Protein AF-A0A852ZP81-F1 (afdb_monomer_lite)

Sequence (361 aa):
MTAAHADAPAAVPPVLRAMCDDAALFPPANTPMPEAVTAHRRYHAAWYRALIGSFVCPDTRLEELRAALDARPDGAAPPVEPLPVVLVVPGGSTHVAPAIRAALAEPRLSLRGVEVVADHDAPCAEGVRHAAEALSAHLPTARPTPAPTSSAPSAPTSSAPSAPSAAPPIGPEDQPEDQPEETEPVYGAVELPRACWAARPWNDEADLLSAVLDVLAAVGQRAKLRTGGLTPEAFPGTAELAAFLAGCVARALPFKLTAGLHRAARYLDLGTGAVHHGFLNVLVATERATRGGGPREIVEALREPSAPALAAAVRAFTPEQAAAARARFVSYGTRGITEPLTDLVTLGLLTPPAPAAGAPG

Secondary structure (DSSP, 8-state):
-------------GGGTT-EEE-TTSTTT---HHHHHHHHHHHHTSTTGGGEEEEEEEGGGHHHHHHHHH--GGGPPPPSSPEEEEEEETT-GGGHHHHHHHHHT-TTEEEEEEEEEPPSSS-HHHHHHHHHHHHHHHS-SSPPPPPP------PPP----------PPPPP------------PPEEEEEPPGGGT-S-TT-SSS-HHHHHHHHHHHHTPEEEEE---SSGGGS--HHHHHHHHHHHHHTT--EEEESS--SSS-EE-TTT--EEPPHHHHHHHHHHHHTT--HHHHHHHHH---HHHHHHHHHT--HHHHHHHHHHEEEEEES-SHHHHHHHHHTTSS-PPPPPTT---

Foldseek 3Di:
DDDPPDFDQFDQPPLQFQFEEAPQCDPPNVDQLLVSVVVLVVCCVASNNRNHHAHEEELVCLVSNVVSLVPDPPPDDRPPAAGEYEYEAAPALVCLQVSLVSQVVDLSHFQQEYEYEFDPVDQQLVSLLSRLVSCLVHWDPFGDDRDPPPPDPDDDDDDDDDDDDDDDDDDDDDDPPPPPPRRDTHAYEYEGDLVQQVPDQPDPPPRSLLSSLVSCLVSVHAYEYECDDPDQSSHDDLSSVLSNLLSCLVSLHAYEYEPQQLAQAWDQDPVRRHIGWHPLLLLLLNLCSNVVHDSVSSSVSRPDRDSLVSLVSVVPDDPVSSVSSCSHHVHYYDSDPVRHVVSCCVSVSIPHTDPDPDDDD

Radius of gyration: 23.51 Å; chains: 1; bounding box: 80×51×59 Å

Organism: NCBI:txid1892865

pLDDT: mean 84.39, std 21.18, range [26.41, 98.88]

Structure (mmCIF, N/CA/C/O backbone):
data_AF-A0A852ZP81-F1
#
_entry.id   AF-A0A852ZP81-F1
#
loop_
_atom_site.group_PDB
_atom_site.id
_atom_site.type_symbol
_atom_site.label_atom_id
_atom_site.label_alt_id
_atom_site.label_comp_id
_atom_site.label_asym_id
_atom_site.label_entity_id
_atom_site.label_seq_id
_atom_site.pdbx_PDB_ins_code
_atom_site.Cartn_x
_atom_site.Cartn_y
_atom_site.Cartn_z
_atom_site.occupancy
_atom_site.B_iso_or_equiv
_atom_site.auth_seq_id
_atom_site.auth_comp_id
_atom_site.auth_asym_id
_atom_site.auth_atom_id
_atom_site.pdbx_PDB_model_num
ATOM 1 N N . MET A 1 1 ? -39.477 12.581 -28.204 1.00 35.03 1 MET A N 1
ATOM 2 C CA . MET A 1 1 ? -38.437 11.641 -27.733 1.00 35.03 1 MET A CA 1
ATOM 3 C C . MET A 1 1 ? -37.499 12.389 -26.802 1.00 35.03 1 MET A C 1
ATOM 5 O O . MET A 1 1 ? -36.484 12.912 -27.233 1.00 35.03 1 MET A O 1
ATOM 9 N N . THR A 1 2 ? -37.899 12.524 -25.543 1.00 30.48 2 THR A N 1
ATOM 10 C CA . THR A 1 2 ? -37.089 13.109 -24.470 1.00 30.48 2 THR A CA 1
ATOM 11 C C . THR A 1 2 ? -36.296 11.981 -23.826 1.00 30.48 2 THR A C 1
ATOM 13 O O . THR A 1 2 ? -36.882 11.083 -23.224 1.00 30.48 2 THR A O 1
ATOM 16 N N . ALA A 1 3 ? -34.978 11.983 -24.022 1.00 33.03 3 ALA A N 1
ATOM 17 C CA . ALA A 1 3 ? -34.085 11.035 -23.376 1.00 33.03 3 ALA A CA 1
ATOM 18 C C . ALA A 1 3 ? -34.064 11.318 -21.869 1.00 33.03 3 ALA A C 1
ATOM 20 O O . ALA A 1 3 ? -33.680 12.406 -21.443 1.00 33.03 3 ALA A O 1
ATOM 21 N N . ALA A 1 4 ? -34.481 10.333 -21.080 1.00 35.03 4 ALA A N 1
ATOM 22 C CA . ALA A 1 4 ? -34.244 10.303 -19.650 1.00 35.03 4 ALA A CA 1
ATOM 23 C C . ALA A 1 4 ? -32.727 10.195 -19.412 1.00 35.03 4 ALA A C 1
ATOM 25 O O . ALA A 1 4 ? -32.151 9.118 -19.542 1.00 35.03 4 ALA A O 1
ATOM 26 N N . HIS A 1 5 ? -32.069 11.312 -19.098 1.00 37.19 5 HIS A N 1
ATOM 27 C CA . HIS A 1 5 ? -30.807 11.284 -18.359 1.00 37.19 5 HIS A CA 1
ATOM 28 C C . HIS A 1 5 ? -31.166 10.976 -16.904 1.00 37.19 5 HIS A C 1
ATOM 30 O O . HIS A 1 5 ? -31.421 11.880 -16.114 1.00 37.19 5 HIS A O 1
ATOM 36 N N . ALA A 1 6 ? -31.290 9.689 -16.586 1.00 38.53 6 ALA A N 1
ATOM 37 C CA . ALA A 1 6 ? -31.343 9.251 -15.203 1.00 38.53 6 ALA A CA 1
ATOM 38 C C . ALA A 1 6 ? -29.971 9.509 -14.559 1.00 38.53 6 ALA A C 1
ATOM 40 O O . ALA A 1 6 ? -28.947 9.162 -15.151 1.00 38.53 6 ALA A O 1
ATOM 41 N N . ASP A 1 7 ? -29.981 10.129 -13.376 1.00 38.78 7 ASP A N 1
ATOM 42 C CA . ASP A 1 7 ? -28.859 10.270 -12.443 1.00 38.78 7 ASP A CA 1
ATOM 43 C C . ASP A 1 7 ? -28.080 8.951 -12.329 1.00 38.78 7 ASP A C 1
ATOM 45 O O . ASP A 1 7 ? -28.465 8.042 -11.591 1.00 38.78 7 ASP A O 1
ATOM 49 N N . ALA A 1 8 ? -26.980 8.818 -13.069 1.00 43.22 8 ALA A N 1
ATOM 50 C CA . ALA A 1 8 ? -26.041 7.738 -12.825 1.00 43.22 8 ALA A CA 1
ATOM 51 C C . ALA A 1 8 ? -25.270 8.099 -11.545 1.00 43.22 8 ALA A C 1
ATOM 53 O O . ALA A 1 8 ? -24.617 9.148 -11.518 1.00 43.22 8 ALA A O 1
ATOM 54 N N . PRO A 1 9 ? -25.336 7.288 -10.472 1.00 49.53 9 PRO A N 1
ATOM 55 C CA . PRO A 1 9 ? -24.567 7.567 -9.272 1.00 49.53 9 PRO A CA 1
ATOM 56 C C . PRO A 1 9 ? -23.084 7.608 -9.632 1.00 49.53 9 PRO A C 1
ATOM 58 O O . PRO A 1 9 ? -22.610 6.831 -10.465 1.00 49.53 9 PRO A O 1
ATOM 61 N N . ALA A 1 10 ? -22.349 8.512 -8.988 1.00 61.19 10 ALA A N 1
ATOM 62 C CA . ALA A 1 10 ? -20.906 8.577 -9.123 1.00 61.19 10 ALA A CA 1
ATOM 63 C C . ALA A 1 10 ? -20.308 7.188 -8.847 1.00 61.19 10 ALA A C 1
ATOM 65 O O . ALA A 1 10 ? -20.433 6.649 -7.745 1.00 61.19 10 ALA A O 1
ATOM 66 N N . ALA A 1 11 ? -19.715 6.574 -9.868 1.00 82.38 11 ALA A N 1
ATOM 67 C CA . ALA A 1 11 ? -19.271 5.193 -9.798 1.00 82.38 11 ALA A CA 1
ATOM 68 C C . ALA A 1 11 ? -17.747 5.151 -9.700 1.00 82.38 11 ALA A C 1
ATOM 70 O O . ALA A 1 11 ? -17.041 5.542 -10.628 1.00 82.38 11 ALA A O 1
ATOM 71 N N . VAL A 1 12 ? -17.234 4.648 -8.576 1.00 90.25 12 VAL A N 1
ATOM 72 C CA . VAL A 1 12 ? -15.838 4.206 -8.483 1.00 90.25 12 VAL A CA 1
ATOM 73 C C . VAL A 1 12 ? -15.775 2.773 -9.031 1.00 90.25 12 VAL A C 1
ATOM 75 O O . VAL A 1 12 ? -16.403 1.880 -8.442 1.00 90.25 12 VAL A O 1
ATOM 78 N N . PRO A 1 13 ? -15.047 2.526 -10.139 1.00 92.50 13 PRO A N 1
ATOM 79 C CA . PRO A 1 13 ? -14.893 1.192 -10.710 1.00 92.50 13 PRO A CA 1
ATOM 80 C C . PRO A 1 13 ? -14.350 0.198 -9.673 1.00 92.50 13 PRO A C 1
ATOM 82 O O . PRO A 1 13 ? -13.469 0.577 -8.899 1.00 92.50 13 PRO A O 1
ATOM 85 N N . PRO A 1 14 ? -14.795 -1.075 -9.668 1.00 93.19 14 PRO A N 1
ATOM 86 C CA . PRO A 1 14 ? -14.320 -2.080 -8.713 1.00 93.19 14 PRO A CA 1
ATOM 87 C C . PRO A 1 14 ? -12.791 -2.177 -8.611 1.00 93.19 14 PRO A C 1
ATOM 89 O O . PRO A 1 14 ? -12.259 -2.281 -7.510 1.00 93.19 14 PRO A O 1
ATOM 92 N N . VAL A 1 15 ? -12.079 -2.046 -9.738 1.00 96.69 15 VAL A N 1
ATOM 93 C CA . VAL A 1 15 ? -10.607 -2.085 -9.783 1.00 96.69 15 VAL A CA 1
ATOM 94 C C . VAL A 1 15 ? -9.933 -0.962 -8.977 1.00 96.69 15 VAL A C 1
ATOM 96 O O . VAL A 1 15 ? -8.789 -1.112 -8.565 1.00 96.69 15 VAL A O 1
ATOM 99 N N . LEU A 1 16 ? -10.631 0.148 -8.719 1.00 97.12 16 LEU A N 1
ATOM 100 C CA . LEU A 1 16 ? -10.118 1.306 -7.978 1.00 97.12 16 LEU A CA 1
ATOM 101 C C . LEU A 1 16 ? -10.632 1.372 -6.534 1.00 97.12 16 LEU A C 1
ATOM 103 O O . LEU A 1 16 ? -10.282 2.300 -5.806 1.00 97.12 16 LEU A O 1
ATOM 107 N N . ARG A 1 17 ? -11.467 0.422 -6.097 1.00 95.75 17 ARG A N 1
ATOM 108 C CA . ARG A 1 17 ? -12.042 0.471 -4.750 1.00 95.75 17 ARG A CA 1
ATOM 109 C C . ARG A 1 17 ? -10.986 0.247 -3.669 1.00 95.75 17 ARG A C 1
ATOM 111 O O . ARG A 1 17 ? -10.095 -0.592 -3.834 1.00 95.75 17 ARG A O 1
ATOM 118 N N . ALA A 1 18 ? -11.104 1.017 -2.584 1.00 95.88 18 ALA A N 1
ATOM 119 C CA . ALA A 1 18 ? -10.205 1.036 -1.429 1.00 95.88 18 ALA A CA 1
ATOM 120 C C . ALA A 1 18 ? -8.710 1.106 -1.808 1.00 95.88 18 ALA A C 1
ATOM 122 O O . ALA A 1 18 ? -7.847 0.572 -1.114 1.00 95.88 18 ALA A O 1
ATOM 123 N N . MET A 1 19 ? -8.389 1.717 -2.954 1.00 96.25 19 MET A N 1
ATOM 124 C CA . MET A 1 19 ? -7.029 1.715 -3.486 1.00 96.25 19 MET A CA 1
ATOM 125 C C . MET A 1 19 ? -6.131 2.727 -2.766 1.00 96.25 19 MET A C 1
ATOM 127 O O . MET A 1 19 ? -4.930 2.483 -2.649 1.00 96.25 19 MET A O 1
ATOM 131 N N . CYS A 1 20 ? -6.707 3.825 -2.270 1.00 97.31 20 CYS A N 1
ATOM 132 C CA . CYS A 1 20 ? -5.983 4.923 -1.634 1.00 97.31 20 CYS A CA 1
ATOM 133 C C . CYS A 1 20 ? -6.119 4.865 -0.110 1.00 97.31 20 CYS A C 1
ATOM 135 O O . CYS A 1 20 ? -7.114 5.340 0.436 1.00 97.31 20 CYS A O 1
ATOM 137 N N . ASP A 1 21 ? -5.109 4.342 0.581 1.00 97.75 21 ASP A N 1
ATOM 138 C CA . ASP A 1 21 ? -5.021 4.468 2.035 1.00 97.75 21 ASP A CA 1
ATOM 139 C C . ASP A 1 21 ? -4.524 5.870 2.416 1.00 97.75 21 ASP A C 1
ATOM 141 O O . ASP A 1 21 ? -3.567 6.391 1.830 1.00 97.75 21 ASP A O 1
ATOM 145 N N . ASP A 1 22 ? -5.170 6.477 3.409 1.00 97.56 22 ASP A N 1
ATOM 146 C CA . ASP A 1 22 ? -4.893 7.839 3.856 1.00 97.56 22 ASP A CA 1
ATOM 147 C C . ASP A 1 22 ? -3.700 7.861 4.812 1.00 97.56 22 ASP A C 1
ATOM 149 O O . ASP A 1 22 ? -3.798 7.505 5.984 1.00 97.56 22 ASP A O 1
ATOM 153 N N . ALA A 1 23 ? -2.554 8.276 4.288 1.00 97.25 23 ALA A N 1
ATOM 154 C CA . ALA A 1 23 ? -1.286 8.378 4.989 1.00 97.25 23 ALA A CA 1
ATOM 155 C C . ALA A 1 23 ? -0.867 9.844 5.210 1.00 97.25 23 ALA A C 1
ATOM 157 O O . ALA A 1 23 ? 0.330 10.147 5.212 1.00 97.25 23 ALA A O 1
ATOM 158 N N . ALA A 1 24 ? -1.824 10.764 5.392 1.00 96.88 24 ALA A N 1
ATOM 159 C CA . ALA A 1 24 ? -1.564 12.195 5.603 1.00 96.88 24 ALA A CA 1
ATOM 160 C C . ALA A 1 24 ? -0.633 12.499 6.798 1.00 96.88 24 ALA A C 1
ATOM 162 O O . ALA A 1 24 ? 0.102 13.487 6.788 1.00 96.88 24 ALA A O 1
ATOM 163 N N . LEU A 1 25 ? -0.592 11.618 7.805 1.00 97.62 25 LEU A N 1
ATOM 164 C CA . LEU A 1 25 ? 0.286 11.755 8.975 1.00 97.62 25 LEU A CA 1
ATOM 165 C C . LEU A 1 25 ? 1.785 11.610 8.660 1.00 97.62 25 LEU A C 1
ATOM 167 O O . LEU A 1 25 ? 2.609 11.927 9.517 1.00 97.62 25 LEU A O 1
ATOM 171 N N . PHE A 1 26 ? 2.152 11.106 7.477 1.00 94.88 26 PHE A N 1
ATOM 172 C CA . PHE A 1 26 ? 3.534 10.779 7.128 1.00 94.88 26 PHE A CA 1
ATOM 173 C C . PHE A 1 26 ? 4.200 11.872 6.264 1.00 94.88 26 PHE A C 1
ATOM 175 O O . PHE A 1 26 ? 3.523 12.569 5.497 1.00 94.88 26 PHE A O 1
ATOM 182 N N . PRO A 1 27 ? 5.541 12.017 6.322 1.00 89.56 27 PRO A N 1
ATOM 183 C CA . PRO A 1 27 ? 6.260 13.050 5.579 1.00 89.56 27 PRO A CA 1
ATOM 184 C C . PRO A 1 27 ? 6.055 12.998 4.060 1.00 89.56 27 PRO A C 1
ATOM 186 O O . PRO A 1 27 ? 6.002 11.894 3.511 1.00 89.56 27 PRO A O 1
ATOM 189 N N . PRO A 1 28 ? 6.034 14.161 3.367 1.00 85.88 28 PRO A N 1
ATOM 190 C CA . PRO A 1 28 ? 6.238 15.498 3.907 1.00 85.88 28 PRO A CA 1
ATOM 191 C C . PRO A 1 28 ? 4.941 16.176 4.363 1.00 85.88 28 PRO A C 1
ATOM 193 O O . PRO A 1 28 ? 5.039 17.276 4.889 1.00 85.88 28 PRO A O 1
ATOM 196 N N . ALA A 1 29 ? 3.760 15.566 4.172 1.00 88.44 29 ALA A N 1
ATOM 197 C CA . ALA A 1 29 ? 2.497 16.193 4.566 1.00 88.44 29 ALA A CA 1
ATOM 198 C C . ALA A 1 29 ? 2.466 16.454 6.076 1.00 88.44 29 ALA A C 1
ATOM 200 O O . ALA A 1 29 ? 2.184 17.577 6.482 1.00 88.44 29 ALA A O 1
ATOM 201 N N . ASN A 1 30 ? 2.825 15.442 6.883 1.00 94.00 30 ASN A N 1
ATOM 202 C CA . ASN A 1 30 ? 2.891 15.532 8.348 1.00 94.00 30 ASN A CA 1
ATOM 203 C C . ASN A 1 30 ? 1.653 16.215 8.953 1.00 94.00 30 ASN A C 1
ATOM 205 O O . ASN A 1 30 ? 1.770 17.011 9.885 1.00 94.00 30 ASN A O 1
ATOM 209 N N . THR A 1 31 ? 0.471 15.939 8.394 1.00 97.31 31 THR A N 1
ATOM 210 C CA . THR A 1 31 ? -0.763 16.613 8.788 1.00 97.31 31 THR A CA 1
ATOM 211 C C . THR A 1 31 ? -1.009 16.395 10.287 1.00 97.31 31 THR A C 1
ATOM 213 O O . THR A 1 31 ? -0.858 15.264 10.770 1.00 97.31 31 THR A O 1
ATOM 216 N N . PRO A 1 32 ? -1.368 17.442 11.052 1.00 97.44 32 PRO A N 1
ATOM 217 C CA . PRO A 1 32 ? -1.751 17.292 12.453 1.00 97.44 32 PRO A CA 1
ATOM 218 C C . PRO A 1 32 ? -2.883 16.269 12.615 1.00 97.44 32 PRO A C 1
ATOM 220 O O . PRO A 1 32 ? -3.805 16.230 11.800 1.00 97.44 32 PRO A O 1
ATOM 223 N N . MET A 1 33 ? -2.845 15.443 13.667 1.00 97.38 33 MET A N 1
ATOM 224 C CA . MET A 1 33 ? -3.808 14.344 13.835 1.00 97.38 33 MET A CA 1
ATOM 225 C C . MET A 1 33 ? -5.281 14.791 13.783 1.00 97.38 33 MET A C 1
ATOM 227 O O . MET A 1 33 ? -6.049 14.149 13.062 1.00 97.38 33 MET A O 1
ATOM 231 N N . PRO A 1 34 ? -5.710 15.885 14.454 1.00 94.81 34 PRO A N 1
ATOM 232 C CA . PRO A 1 34 ? -7.111 16.311 14.401 1.00 94.81 34 PRO A CA 1
ATOM 233 C C . PRO A 1 34 ? -7.572 16.678 12.985 1.00 94.81 34 PRO A C 1
ATOM 235 O O . PRO A 1 34 ? -8.684 16.336 12.572 1.00 94.81 34 PRO A O 1
ATOM 238 N N . GLU A 1 35 ? -6.702 17.335 12.217 1.00 95.44 35 GLU A N 1
ATOM 239 C CA . GLU A 1 35 ? -6.966 17.704 10.826 1.00 95.44 35 GLU A CA 1
ATOM 240 C C . GLU A 1 35 ? -7.031 16.466 9.930 1.00 95.44 35 GLU A C 1
ATOM 242 O O . GLU A 1 35 ? -7.960 16.343 9.132 1.00 95.44 35 GLU A O 1
ATOM 247 N N . ALA A 1 36 ? -6.106 15.518 10.108 1.00 96.62 36 ALA A N 1
ATOM 248 C CA . ALA A 1 36 ? -6.060 14.275 9.345 1.00 96.62 36 ALA A CA 1
ATOM 249 C C . ALA A 1 36 ? -7.312 13.411 9.584 1.00 96.62 36 ALA A C 1
ATOM 251 O O . ALA A 1 36 ? -7.948 12.973 8.628 1.00 96.62 36 ALA A O 1
ATOM 252 N N . VAL A 1 37 ? -7.734 13.233 10.842 1.00 95.19 37 VAL A N 1
ATOM 253 C CA . VAL A 1 37 ? -8.967 12.498 11.188 1.00 95.19 37 VAL A CA 1
ATOM 254 C C . VAL A 1 37 ? -10.202 13.188 10.604 1.00 95.19 37 VAL A C 1
ATOM 256 O O . VAL A 1 37 ? -11.091 12.531 10.056 1.00 95.19 37 VAL A O 1
ATOM 259 N N . THR A 1 38 ? -10.260 14.520 10.687 1.00 93.19 38 THR A N 1
ATOM 260 C CA . THR A 1 38 ? -11.364 15.308 10.120 1.00 93.19 38 THR A CA 1
ATOM 261 C C . THR A 1 38 ? -11.426 15.164 8.600 1.00 93.19 38 THR A C 1
ATOM 263 O O . THR A 1 38 ? -12.503 14.937 8.046 1.00 93.19 38 THR A O 1
ATOM 266 N N . ALA A 1 39 ? -10.284 15.261 7.916 1.00 94.81 39 ALA A N 1
ATOM 267 C CA . ALA A 1 39 ? -10.189 15.079 6.474 1.00 94.81 39 ALA A CA 1
ATOM 268 C C . ALA A 1 39 ? -10.595 13.658 6.058 1.00 94.81 39 ALA A C 1
ATOM 270 O O . ALA A 1 39 ? -11.431 13.506 5.168 1.00 94.81 39 ALA A O 1
ATOM 271 N N . HIS A 1 40 ? -10.107 12.633 6.761 1.00 95.62 40 HIS A N 1
ATOM 272 C CA . HIS A 1 40 ? -10.442 11.239 6.481 1.00 95.62 40 HIS A CA 1
ATOM 273 C C . HIS A 1 40 ? -11.950 10.978 6.534 1.00 95.62 40 HIS A C 1
ATOM 275 O O . HIS A 1 40 ? -12.529 10.386 5.622 1.00 95.62 40 HIS A O 1
ATOM 281 N N . ARG A 1 41 ? -12.623 11.489 7.573 1.00 92.88 41 ARG A N 1
ATOM 282 C CA . ARG A 1 41 ? -14.085 11.392 7.698 1.00 92.88 41 ARG A CA 1
ATOM 283 C C . ARG A 1 41 ? -14.812 12.100 6.557 1.00 92.88 41 ARG A C 1
ATOM 285 O O . ARG A 1 41 ? -15.794 11.572 6.045 1.00 92.88 41 ARG A O 1
ATOM 292 N N . ARG A 1 42 ? -14.321 13.266 6.121 1.00 92.94 42 ARG A N 1
ATOM 293 C CA . ARG A 1 42 ? -14.876 13.969 4.951 1.00 92.94 42 ARG A CA 1
ATOM 294 C C . ARG A 1 42 ? -14.737 13.136 3.677 1.00 92.94 42 ARG A C 1
ATOM 296 O O . ARG A 1 42 ? -15.668 13.120 2.881 1.00 92.94 42 ARG A O 1
ATOM 303 N N . TYR A 1 43 ? -13.628 12.416 3.494 1.00 94.50 43 TYR A N 1
ATOM 304 C CA . TYR A 1 43 ? -13.439 11.540 2.334 1.00 94.50 43 TYR A CA 1
ATOM 305 C C . TYR A 1 43 ? -14.434 10.371 2.311 1.00 94.50 43 TYR A C 1
ATOM 307 O O . TYR A 1 43 ? -14.968 10.054 1.251 1.00 94.50 43 TYR A O 1
ATOM 315 N N . HIS A 1 44 ? -14.748 9.783 3.469 1.00 91.31 44 HIS A N 1
ATOM 316 C CA . HIS A 1 44 ? -15.760 8.719 3.585 1.00 91.31 44 HIS A CA 1
ATOM 317 C C . HIS A 1 44 ? -17.205 9.216 3.432 1.00 91.31 44 HIS A C 1
ATOM 31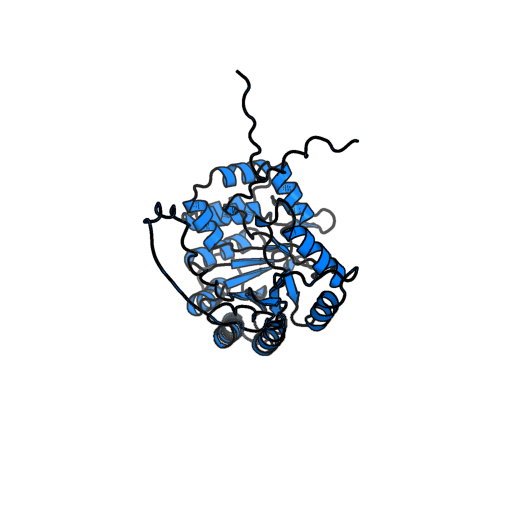9 O O . HIS A 1 44 ? -18.080 8.450 3.035 1.00 91.31 44 HIS A O 1
ATOM 325 N N . ALA A 1 45 ? -17.450 10.507 3.661 1.00 90.62 45 ALA A N 1
ATOM 326 C CA . ALA A 1 45 ? -18.729 11.155 3.365 1.00 90.62 45 ALA A CA 1
ATOM 327 C C . ALA A 1 45 ? -18.851 11.644 1.904 1.00 90.62 45 ALA A C 1
ATOM 329 O O . ALA A 1 45 ? -19.927 12.072 1.486 1.00 90.62 45 ALA A O 1
ATOM 330 N N . ALA A 1 46 ? -17.768 11.610 1.120 1.00 92.81 46 ALA A N 1
ATOM 331 C CA . ALA A 1 46 ? -17.745 12.135 -0.241 1.00 92.81 46 ALA A CA 1
ATOM 332 C C . ALA A 1 46 ? -18.282 11.134 -1.281 1.00 92.81 46 ALA A C 1
ATOM 334 O O . ALA A 1 46 ? -18.342 9.923 -1.063 1.00 92.81 46 ALA A O 1
ATOM 335 N N . TRP A 1 47 ? -18.613 11.631 -2.478 1.00 94.50 47 TRP A N 1
ATOM 336 C CA . TRP A 1 47 ? -19.100 10.803 -3.593 1.00 94.50 47 TRP A CA 1
ATOM 337 C C . TRP A 1 47 ? -18.087 9.739 -4.048 1.00 94.50 47 TRP A C 1
ATOM 339 O O . TRP A 1 47 ? -18.467 8.696 -4.570 1.00 94.50 47 TRP A O 1
ATOM 349 N N . TYR A 1 48 ? -16.796 9.986 -3.822 1.00 94.81 48 TYR A N 1
ATOM 350 C CA . TYR A 1 48 ? -15.702 9.078 -4.158 1.00 94.81 48 TYR A CA 1
ATOM 351 C C . TYR A 1 48 ? -15.310 8.152 -2.997 1.00 94.81 48 TYR A C 1
ATOM 353 O O . TYR A 1 48 ? -14.264 7.514 -3.084 1.00 94.81 48 TYR A O 1
ATOM 361 N N . ARG A 1 49 ? -16.114 8.038 -1.924 1.00 94.81 49 ARG A N 1
ATOM 362 C CA . ARG A 1 49 ? -15.780 7.245 -0.720 1.00 94.81 49 ARG A CA 1
ATOM 363 C C . ARG A 1 49 ? -15.273 5.833 -1.016 1.00 94.81 49 ARG A C 1
ATOM 365 O O . ARG A 1 49 ? -14.376 5.348 -0.345 1.00 94.81 49 ARG A O 1
ATOM 372 N N . ALA A 1 50 ? -15.785 5.197 -2.070 1.00 95.25 50 ALA A N 1
ATOM 373 C CA . ALA A 1 50 ? -15.387 3.849 -2.456 1.00 95.25 50 ALA A CA 1
ATOM 374 C C . ALA A 1 50 ? -13.922 3.743 -2.929 1.00 95.25 50 ALA A C 1
ATOM 376 O O . ALA A 1 50 ? -13.387 2.642 -2.929 1.00 95.25 50 ALA A O 1
ATOM 377 N N . LEU A 1 51 ? -13.260 4.844 -3.310 1.00 96.62 51 LEU A N 1
ATOM 378 C CA . LEU A 1 51 ? -11.818 4.900 -3.611 1.00 96.62 51 LEU A CA 1
ATOM 379 C C . LEU A 1 51 ? -10.958 4.814 -2.337 1.00 96.62 51 LEU A C 1
ATOM 381 O O . LEU A 1 51 ? -9.798 4.402 -2.395 1.00 96.62 51 LEU A O 1
ATOM 385 N N . ILE A 1 52 ? -11.518 5.240 -1.205 1.00 96.81 52 ILE A N 1
ATOM 386 C CA . ILE A 1 52 ? -10.794 5.506 0.034 1.00 96.81 52 ILE A CA 1
ATOM 387 C C . ILE A 1 52 ? -10.645 4.215 0.827 1.00 96.81 52 ILE A C 1
ATOM 389 O O . ILE A 1 52 ? -11.614 3.507 1.090 1.00 96.81 52 ILE A O 1
ATOM 393 N N . GLY A 1 53 ? -9.401 3.906 1.173 1.00 95.69 53 GLY A N 1
ATOM 394 C CA . GLY A 1 53 ? -9.036 2.816 2.058 1.00 95.69 53 GLY A CA 1
ATOM 395 C C . GLY A 1 53 ? -9.036 3.247 3.525 1.00 95.69 53 GLY A C 1
ATOM 396 O O . GLY A 1 53 ? -9.873 4.029 3.980 1.00 95.69 53 GLY A O 1
ATOM 397 N N . SER A 1 54 ? -8.083 2.714 4.282 1.00 97.00 54 SER A N 1
ATOM 398 C CA . SER A 1 54 ? -7.972 2.918 5.729 1.00 97.00 54 SER A CA 1
ATOM 399 C C . SER A 1 54 ? -7.200 4.187 6.085 1.00 97.00 54 SER A C 1
ATOM 401 O O . SER A 1 54 ? -6.363 4.662 5.315 1.00 97.00 54 SER A O 1
ATOM 403 N N . PHE A 1 55 ? -7.434 4.702 7.292 1.00 98.06 55 PHE A N 1
ATOM 404 C CA . PHE A 1 55 ? -6.585 5.713 7.914 1.00 98.06 55 PHE A CA 1
ATOM 405 C C . PHE A 1 55 ? -5.287 5.063 8.405 1.00 98.06 55 PHE A C 1
ATOM 407 O O . PHE A 1 55 ? -5.317 4.130 9.207 1.00 98.06 55 PHE A O 1
ATOM 414 N N . VAL A 1 56 ? -4.136 5.518 7.921 1.00 98.38 56 VAL A N 1
ATOM 415 C CA . VAL A 1 56 ? -2.830 4.950 8.273 1.00 98.38 56 VAL A CA 1
ATOM 416 C C . VAL A 1 56 ? -2.241 5.739 9.437 1.00 98.38 56 VAL A C 1
ATOM 418 O O . VAL A 1 56 ? -1.946 6.926 9.305 1.00 98.38 56 VAL A O 1
ATOM 421 N N . CYS A 1 57 ? -2.033 5.075 10.573 1.00 98.44 57 CYS A N 1
ATOM 422 C CA . CYS A 1 57 ? -1.538 5.695 11.801 1.00 98.44 57 CYS A CA 1
ATOM 423 C C . CYS A 1 57 ? -0.260 5.002 12.289 1.00 98.44 57 CYS A C 1
ATOM 425 O O . CYS A 1 57 ? -0.251 3.778 12.395 1.00 98.44 57 CYS A O 1
ATOM 427 N N . PRO A 1 58 ? 0.820 5.728 12.626 1.00 98.19 58 PRO A N 1
ATOM 428 C CA . PRO A 1 58 ? 1.935 5.115 13.338 1.00 98.19 58 PRO A CA 1
ATOM 429 C C . PRO A 1 58 ? 1.485 4.684 14.742 1.00 98.19 58 PRO A C 1
ATOM 431 O O . PRO A 1 58 ? 0.733 5.403 15.406 1.00 98.19 58 PRO A O 1
ATOM 434 N N . ASP A 1 59 ? 1.952 3.525 15.197 1.00 98.00 59 ASP A N 1
ATOM 435 C CA . ASP A 1 59 ? 1.636 2.964 16.518 1.00 98.00 59 ASP A CA 1
ATOM 436 C C . ASP A 1 59 ? 1.996 3.923 17.665 1.00 98.00 59 ASP A C 1
ATOM 438 O O . ASP A 1 59 ? 1.260 4.054 18.643 1.00 98.00 59 ASP A O 1
ATOM 442 N N . THR A 1 60 ? 3.079 4.679 17.497 1.00 97.44 60 THR A N 1
ATOM 443 C CA . THR A 1 60 ? 3.570 5.663 18.470 1.00 97.44 60 THR A CA 1
ATOM 444 C C . THR A 1 60 ? 2.670 6.887 18.658 1.00 97.44 60 THR A C 1
ATOM 446 O O . THR A 1 60 ? 2.859 7.625 19.623 1.00 97.44 60 THR A O 1
ATOM 449 N N . ARG A 1 61 ? 1.684 7.126 17.778 1.00 97.81 61 ARG A N 1
ATOM 450 C CA . ARG A 1 61 ? 0.759 8.277 17.866 1.00 97.81 61 ARG A CA 1
ATOM 451 C C . ARG A 1 61 ? -0.669 7.885 18.250 1.00 97.81 61 ARG A C 1
ATOM 453 O O . ARG A 1 61 ? -1.584 8.691 18.096 1.00 97.81 61 ARG A O 1
ATOM 460 N N . LEU A 1 62 ? -0.880 6.676 18.776 1.00 97.00 62 LEU A N 1
ATOM 461 C CA . LEU A 1 62 ? -2.213 6.221 19.184 1.00 97.00 62 LEU A CA 1
ATOM 462 C C . LEU A 1 62 ? -2.856 7.105 20.265 1.00 97.00 62 LEU A C 1
ATOM 464 O O . LEU A 1 62 ? -4.057 7.343 20.195 1.00 97.00 62 LEU A O 1
ATOM 468 N N . GLU A 1 63 ? -2.089 7.648 21.215 1.00 96.31 63 GLU A N 1
ATOM 469 C CA . GLU A 1 63 ? -2.653 8.563 22.225 1.00 96.31 63 GLU A CA 1
ATOM 470 C C . GLU A 1 63 ? -3.117 9.894 21.621 1.00 96.31 63 GLU A C 1
ATOM 472 O O . GLU A 1 63 ? -4.169 10.416 21.983 1.00 96.31 63 GLU A O 1
ATOM 477 N N . GLU A 1 64 ? -2.382 10.421 20.640 1.00 97.31 64 GLU A N 1
ATOM 478 C CA . GLU A 1 64 ? -2.802 11.617 19.905 1.00 97.31 64 GLU A CA 1
ATOM 479 C C . GLU A 1 64 ? -4.070 11.343 19.083 1.00 97.31 64 GLU A C 1
ATOM 481 O O . GLU A 1 64 ? -4.966 12.186 19.023 1.00 97.31 64 GLU A O 1
ATOM 486 N N . LEU A 1 65 ? -4.183 10.147 18.489 1.00 96.81 65 LEU A N 1
ATOM 487 C CA . LEU A 1 65 ? -5.391 9.710 17.789 1.00 96.81 65 LEU A CA 1
ATOM 488 C C . LEU A 1 65 ? -6.590 9.635 18.742 1.00 96.81 65 LEU A C 1
ATOM 490 O O . LEU A 1 65 ? -7.653 10.151 18.409 1.00 96.81 65 LEU A O 1
ATOM 494 N N . ARG A 1 66 ? -6.428 9.062 19.942 1.00 94.81 66 ARG A N 1
ATOM 495 C CA . ARG A 1 66 ? -7.492 9.021 20.962 1.00 94.81 66 ARG A CA 1
ATOM 496 C C . ARG A 1 66 ? -7.949 10.422 21.357 1.00 94.81 66 ARG A C 1
ATOM 498 O O . ARG A 1 66 ? -9.146 10.697 21.307 1.00 94.81 66 ARG A O 1
ATOM 505 N N . ALA A 1 67 ? -7.005 11.325 21.622 1.00 93.81 67 ALA A N 1
ATOM 506 C CA . ALA A 1 67 ? -7.314 12.719 21.924 1.00 93.81 67 ALA A CA 1
ATOM 507 C C . ALA A 1 67 ? -8.069 13.408 20.771 1.00 93.81 67 ALA A C 1
ATOM 509 O O . ALA A 1 67 ? -9.040 14.120 21.009 1.00 93.81 67 ALA A O 1
ATOM 510 N N . ALA A 1 68 ? -7.692 13.160 19.512 1.00 93.12 68 ALA A N 1
ATOM 511 C CA . ALA A 1 68 ? -8.407 13.688 18.346 1.00 93.12 68 ALA A CA 1
ATOM 512 C C . ALA A 1 68 ? -9.826 13.102 18.185 1.00 93.12 68 ALA A C 1
ATOM 514 O O . ALA A 1 68 ? -10.718 13.770 17.664 1.00 93.12 68 ALA A O 1
ATOM 515 N N . LEU A 1 69 ? -10.060 11.865 18.630 1.00 90.31 69 LEU A N 1
ATOM 516 C CA . LEU A 1 69 ? -11.392 11.253 18.653 1.00 90.31 69 LEU A CA 1
ATOM 517 C C . LEU A 1 69 ? -12.276 11.808 19.785 1.00 90.31 69 LEU A C 1
ATOM 519 O O . LEU A 1 69 ? -13.507 11.785 19.644 1.00 90.31 69 LEU A O 1
ATOM 523 N N . ASP A 1 70 ? -11.665 12.296 20.872 1.00 86.31 70 ASP A N 1
ATOM 524 C CA . ASP A 1 70 ? -12.324 12.998 21.984 1.00 86.31 70 ASP A CA 1
ATOM 525 C C . ASP A 1 70 ? -12.666 14.449 21.625 1.00 86.31 70 ASP A C 1
ATOM 527 O O . ASP A 1 70 ? -13.770 14.914 21.917 1.00 86.31 70 ASP A O 1
ATOM 531 N N . ALA A 1 71 ? -11.734 15.155 20.972 1.00 75.25 71 ALA A N 1
ATOM 532 C CA . ALA A 1 71 ? -11.874 16.549 20.562 1.00 75.25 71 ALA A CA 1
ATOM 533 C C . ALA A 1 71 ? -12.871 16.660 19.399 1.00 75.25 71 ALA A C 1
ATOM 535 O O . ALA A 1 71 ? -12.521 16.739 18.222 1.00 75.25 71 ALA A O 1
ATOM 536 N N . ARG A 1 72 ? -14.161 16.617 19.727 1.00 65.94 72 ARG A N 1
ATOM 537 C CA . ARG A 1 72 ? -15.222 16.839 18.752 1.00 65.94 72 ARG A CA 1
ATOM 538 C C . ARG A 1 72 ? -15.444 18.330 18.556 1.00 65.94 72 ARG A C 1
ATOM 540 O O . ARG A 1 72 ? -15.722 19.017 19.539 1.00 65.94 72 ARG A O 1
ATOM 547 N N . PRO A 1 73 ? -15.410 18.824 17.311 1.00 57.59 73 PRO A N 1
ATOM 548 C CA . PRO A 1 73 ? -16.018 20.106 17.021 1.00 57.59 73 PRO A CA 1
ATOM 549 C C . PRO A 1 73 ? -17.521 19.998 17.342 1.00 57.59 73 PRO A C 1
ATOM 551 O O . PRO A 1 73 ? -18.207 19.098 16.856 1.00 57.59 73 PRO A O 1
ATOM 554 N N . ASP A 1 74 ? -18.009 20.891 18.200 1.00 57.84 74 ASP A N 1
ATOM 555 C CA . ASP A 1 74 ? -19.419 21.296 18.297 1.00 57.84 74 ASP A CA 1
ATOM 556 C C . ASP A 1 74 ? -20.437 20.340 18.950 1.00 57.84 74 ASP A C 1
ATOM 558 O O . ASP A 1 74 ? -21.629 20.407 18.656 1.00 57.84 74 ASP A O 1
ATOM 562 N N . GLY A 1 75 ? -20.027 19.473 19.884 1.00 56.34 75 GLY A N 1
ATOM 563 C CA . GLY A 1 75 ? -20.987 18.693 20.692 1.00 56.34 75 GLY A CA 1
ATOM 564 C C . GLY A 1 75 ? -21.831 17.687 19.891 1.00 56.34 75 GLY A C 1
ATOM 565 O O . GLY A 1 75 ? -22.823 17.164 20.399 1.00 56.34 75 GLY A O 1
ATOM 566 N N . ALA A 1 76 ? -21.433 17.403 18.648 1.00 61.88 76 ALA A N 1
ATOM 567 C CA . ALA A 1 76 ? -22.084 16.426 17.792 1.00 61.88 76 ALA A CA 1
ATOM 568 C C . ALA A 1 76 ? -22.051 15.019 18.417 1.00 61.88 76 ALA A C 1
ATOM 570 O O . ALA A 1 76 ? -21.064 14.599 19.045 1.00 61.88 76 ALA A O 1
ATOM 571 N N . ALA A 1 77 ? -23.145 14.278 18.214 1.00 59.41 77 ALA A N 1
ATOM 572 C CA . ALA A 1 77 ? -23.263 12.882 18.616 1.00 59.41 77 ALA A CA 1
ATOM 573 C C . ALA A 1 77 ? -22.077 12.049 18.087 1.00 59.41 77 ALA A C 1
ATOM 575 O O . ALA A 1 77 ? -21.487 12.398 17.058 1.00 59.41 77 ALA A O 1
ATOM 576 N N . PRO A 1 78 ? -21.690 10.962 18.782 1.00 58.56 78 PRO A N 1
ATOM 577 C CA . PRO A 1 78 ? -20.642 10.081 18.293 1.00 58.56 78 PRO A CA 1
ATOM 578 C C . PRO A 1 78 ? -20.879 9.661 16.851 1.00 58.56 78 PRO A C 1
ATOM 580 O O . PRO A 1 78 ? -21.995 9.245 16.542 1.00 58.56 78 PRO A O 1
ATOM 583 N N . PRO A 1 79 ? -19.856 9.753 15.971 1.00 61.81 79 PRO A N 1
ATOM 584 C CA . PRO A 1 79 ? -19.935 9.044 14.710 1.00 61.81 79 PRO A CA 1
ATOM 585 C C . PRO A 1 79 ? -20.210 7.582 15.043 1.00 61.81 79 PRO A C 1
ATOM 587 O O . PRO A 1 79 ? -19.565 7.006 15.921 1.00 61.81 79 PRO A O 1
ATOM 590 N N . VAL A 1 80 ? -21.236 7.044 14.391 1.00 63.19 80 VAL A N 1
ATOM 591 C CA . VAL A 1 80 ? -21.789 5.722 14.699 1.00 63.19 80 VAL A CA 1
ATOM 592 C C . VAL A 1 80 ? -20.796 4.621 14.317 1.00 63.19 80 VAL A C 1
ATOM 594 O O . VAL A 1 80 ? -20.780 3.562 14.937 1.00 63.19 80 VAL A O 1
ATOM 597 N N . GLU A 1 81 ? -19.915 4.895 13.350 1.00 81.81 81 GLU A N 1
ATOM 598 C CA . GLU A 1 81 ? -18.972 3.921 12.808 1.00 81.81 81 GLU A CA 1
ATOM 599 C C . GLU A 1 81 ? -17.543 4.128 13.342 1.00 81.81 81 GLU A C 1
ATOM 601 O O . GLU A 1 81 ? -17.015 5.249 13.297 1.00 81.81 81 GLU A O 1
ATOM 606 N N . PRO A 1 82 ? -16.882 3.058 13.827 1.00 90.06 82 PRO A N 1
ATOM 607 C CA . PRO A 1 82 ? -15.475 3.113 14.200 1.00 90.06 82 PRO A CA 1
ATOM 608 C C . PRO A 1 82 ? -14.573 3.462 13.009 1.00 90.06 82 PRO A C 1
ATOM 610 O O . PRO A 1 82 ? -14.791 3.013 11.884 1.00 90.06 82 PRO A O 1
ATOM 613 N N . LEU A 1 83 ? -13.505 4.216 13.268 1.00 93.19 83 LEU A N 1
ATOM 614 C CA . LEU A 1 83 ? -12.540 4.635 12.251 1.00 93.19 83 LEU A CA 1
ATOM 615 C C . LEU A 1 83 ? -11.728 3.422 11.747 1.00 93.19 83 LEU A C 1
ATOM 617 O O . LEU A 1 83 ? -11.007 2.824 12.554 1.00 93.19 83 LEU A O 1
ATOM 621 N N . PRO A 1 84 ? -11.782 3.054 10.449 1.00 95.00 84 PRO A N 1
ATOM 622 C CA . PRO A 1 84 ? -10.943 1.991 9.904 1.00 95.00 84 PRO A CA 1
ATOM 623 C C . PRO A 1 84 ? -9.474 2.417 9.924 1.00 95.00 84 PRO A C 1
ATOM 625 O O . PRO A 1 84 ? -9.093 3.377 9.253 1.00 95.00 84 PRO A O 1
ATOM 628 N N . VAL A 1 85 ? -8.644 1.701 10.682 1.00 97.31 85 VAL A N 1
ATOM 629 C CA . VAL A 1 85 ? -7.238 2.056 10.903 1.00 97.31 85 VAL A CA 1
ATOM 630 C C . VAL A 1 85 ? -6.293 0.941 10.471 1.00 97.31 85 VAL A C 1
ATOM 632 O O . VAL A 1 85 ? -6.519 -0.236 10.750 1.00 97.31 85 VAL A O 1
ATOM 635 N N . VAL A 1 86 ? -5.201 1.323 9.820 1.00 98.25 86 VAL A N 1
ATOM 636 C CA . VAL A 1 86 ? -4.026 0.473 9.618 1.00 98.25 86 VAL A CA 1
ATOM 637 C C . VAL A 1 86 ? -2.886 1.044 10.449 1.00 98.25 86 VAL A C 1
ATOM 639 O O . VAL A 1 86 ? -2.557 2.224 10.314 1.00 98.25 86 VAL A O 1
ATOM 642 N N . LEU A 1 87 ? -2.287 0.221 11.309 1.00 98.44 87 LEU A N 1
ATOM 643 C CA . LEU A 1 87 ? -1.140 0.642 12.110 1.00 98.44 87 LEU A CA 1
ATOM 644 C C . LEU A 1 87 ? 0.157 0.468 11.336 1.00 98.44 87 LEU A C 1
ATOM 646 O O . LEU A 1 87 ? 0.358 -0.563 10.705 1.00 98.44 87 LEU A O 1
ATOM 650 N N . VAL A 1 88 ? 1.062 1.433 11.448 1.00 98.56 88 VAL A N 1
ATOM 651 C CA . VAL A 1 88 ? 2.451 1.293 11.004 1.00 98.56 88 VAL A CA 1
ATOM 652 C C . VAL A 1 88 ? 3.333 1.154 12.234 1.00 98.56 88 VAL A C 1
ATOM 654 O O . VAL A 1 88 ? 3.349 2.047 13.074 1.00 98.56 88 VAL A O 1
ATOM 657 N N . VAL A 1 89 ? 4.067 0.049 12.312 1.00 98.44 89 VAL A N 1
ATOM 658 C CA . VAL A 1 89 ? 4.956 -0.336 13.409 1.00 98.44 89 VAL A CA 1
ATOM 659 C C . VAL A 1 89 ? 6.400 -0.299 12.889 1.00 98.44 89 VAL A C 1
ATOM 661 O O . VAL A 1 89 ? 6.923 -1.308 12.410 1.00 98.44 89 VAL A O 1
ATOM 664 N N . PRO A 1 90 ? 7.066 0.870 12.911 1.00 96.06 90 PRO A N 1
ATOM 665 C CA . PRO A 1 90 ? 8.437 0.996 12.428 1.00 96.06 90 PRO A CA 1
ATOM 666 C C . PRO A 1 90 ? 9.463 0.352 13.371 1.00 96.06 90 PRO A C 1
ATOM 668 O O . PRO A 1 90 ? 10.590 0.125 12.950 1.00 96.06 90 PRO A O 1
ATOM 671 N N . GLY A 1 91 ? 9.084 0.064 14.623 1.00 95.31 91 GLY A N 1
ATOM 672 C CA . GLY A 1 91 ? 9.956 -0.518 15.651 1.00 95.31 91 GLY A CA 1
ATOM 673 C C . GLY A 1 91 ? 10.215 -2.024 15.525 1.00 95.31 91 GLY A C 1
ATOM 674 O O . GLY A 1 91 ? 10.817 -2.600 16.424 1.00 95.31 91 GLY A O 1
ATOM 675 N N . GLY A 1 92 ? 9.757 -2.670 14.450 1.00 97.19 92 GLY A N 1
ATOM 676 C CA . GLY A 1 92 ? 10.014 -4.090 14.213 1.00 97.19 92 GLY A CA 1
ATOM 677 C C . GLY A 1 92 ? 9.087 -5.051 14.958 1.00 97.19 92 GLY A C 1
ATOM 678 O O . GLY A 1 92 ? 8.055 -4.667 15.522 1.00 97.19 92 GLY A O 1
ATOM 679 N N . SER A 1 93 ? 9.453 -6.331 14.932 1.00 97.62 93 SER A N 1
ATOM 680 C CA . SER A 1 93 ? 8.651 -7.468 15.402 1.00 97.62 93 SER A CA 1
ATOM 681 C C . SER A 1 93 ? 8.218 -7.341 16.866 1.00 97.62 93 SER A C 1
ATOM 683 O O . SER A 1 93 ? 7.060 -7.596 17.208 1.00 97.62 93 SER A O 1
ATOM 685 N N . THR A 1 94 ? 9.109 -6.862 17.735 1.00 97.44 94 THR A N 1
ATOM 686 C CA . THR A 1 94 ? 8.861 -6.735 19.182 1.00 97.44 94 THR A CA 1
ATOM 687 C C . THR A 1 94 ? 7.786 -5.695 19.528 1.00 97.44 94 THR A C 1
ATOM 689 O O . THR A 1 94 ? 7.150 -5.783 20.582 1.00 97.44 94 THR A O 1
ATOM 692 N N . HIS A 1 95 ? 7.514 -4.748 18.625 1.00 97.88 95 HIS A N 1
ATOM 693 C CA . HIS A 1 95 ? 6.500 -3.706 18.797 1.00 97.88 95 HIS A CA 1
ATOM 694 C C . HIS A 1 95 ? 5.101 -4.119 18.294 1.00 97.88 95 HIS A C 1
ATOM 696 O O . HIS A 1 95 ? 4.114 -3.447 18.598 1.00 97.88 95 HIS A O 1
ATOM 702 N N . VAL A 1 96 ? 4.967 -5.246 17.582 1.00 98.38 96 VAL A N 1
ATOM 703 C CA . VAL A 1 96 ? 3.688 -5.690 16.990 1.00 98.38 96 VAL A CA 1
ATOM 704 C C . VAL A 1 96 ? 2.628 -5.972 18.059 1.00 98.38 96 VAL A C 1
ATOM 706 O O . VAL A 1 96 ? 1.523 -5.430 18.009 1.00 98.38 96 VAL A O 1
ATOM 709 N N . ALA A 1 97 ? 2.961 -6.789 19.059 1.00 98.06 97 ALA A N 1
ATOM 710 C CA . ALA A 1 97 ? 2.027 -7.165 20.119 1.00 98.06 97 ALA A CA 1
ATOM 711 C C . ALA A 1 97 ? 1.488 -5.964 20.928 1.00 98.06 97 ALA A C 1
ATOM 713 O O . ALA A 1 97 ? 0.268 -5.873 21.110 1.00 98.06 97 ALA A O 1
ATOM 714 N N . PRO A 1 98 ? 2.331 -5.039 21.443 1.00 98.00 98 PRO A N 1
ATOM 715 C CA . PRO A 1 98 ? 1.831 -3.871 22.161 1.00 98.00 98 PRO A CA 1
ATOM 716 C C . PRO A 1 98 ? 1.010 -2.938 21.263 1.00 98.00 98 PRO A C 1
ATOM 718 O O . PRO A 1 98 ? -0.024 -2.458 21.727 1.00 98.00 98 PRO A O 1
ATOM 721 N N . ALA A 1 99 ? 1.388 -2.744 19.993 1.00 97.88 99 ALA A N 1
ATOM 722 C CA . ALA A 1 99 ? 0.623 -1.914 19.063 1.00 97.88 99 ALA A CA 1
ATOM 723 C C . ALA A 1 99 ? -0.796 -2.463 18.828 1.00 97.88 99 ALA A C 1
ATOM 725 O O . ALA A 1 99 ? -1.776 -1.722 18.942 1.00 97.88 99 ALA A O 1
ATOM 726 N N . ILE A 1 100 ? -0.924 -3.774 18.585 1.00 97.50 100 ILE A N 1
ATOM 727 C CA . ILE A 1 100 ? -2.228 -4.434 18.408 1.00 97.50 100 ILE A CA 1
ATOM 728 C C . ILE A 1 100 ? -3.081 -4.289 19.670 1.00 97.50 100 ILE A C 1
ATOM 730 O O . ILE A 1 100 ? -4.229 -3.857 19.582 1.00 97.50 100 ILE A O 1
ATOM 734 N N . ARG A 1 101 ? -2.527 -4.582 20.857 1.00 96.94 101 ARG A N 1
ATOM 735 C CA . ARG A 1 101 ? -3.270 -4.433 22.123 1.00 96.94 101 ARG A CA 1
ATOM 736 C C . ARG A 1 101 ? -3.761 -3.003 22.340 1.00 96.94 101 ARG A C 1
ATOM 738 O O . ARG A 1 101 ? -4.899 -2.816 22.757 1.00 96.94 101 ARG A O 1
ATOM 745 N N . ALA A 1 102 ? -2.925 -2.006 22.054 1.00 96.62 102 ALA A N 1
ATOM 746 C CA . ALA A 1 102 ? -3.279 -0.603 22.234 1.00 96.62 102 ALA A CA 1
ATOM 747 C C . ALA A 1 102 ? -4.425 -0.158 21.310 1.00 96.62 102 ALA A C 1
ATOM 749 O O . ALA A 1 102 ? -5.295 0.595 21.751 1.00 96.62 102 ALA A O 1
ATOM 750 N N . ALA A 1 103 ? -4.454 -0.631 20.060 1.00 95.75 103 ALA A N 1
ATOM 751 C CA . ALA A 1 103 ? -5.545 -0.326 19.136 1.00 95.75 103 ALA A CA 1
ATOM 752 C C . ALA A 1 103 ? -6.836 -1.080 19.473 1.00 95.75 103 ALA A C 1
ATOM 754 O O . ALA A 1 103 ? -7.901 -0.476 19.457 1.00 95.75 103 ALA A O 1
ATOM 755 N N . LEU A 1 104 ? -6.753 -2.366 19.832 1.00 94.31 104 LEU A N 1
ATOM 756 C CA . LEU A 1 104 ? -7.930 -3.158 20.214 1.00 94.31 104 LEU A CA 1
ATOM 757 C C . LEU A 1 104 ? -8.583 -2.682 21.521 1.00 94.31 104 LEU A C 1
ATOM 759 O O . LEU A 1 104 ? -9.769 -2.916 21.731 1.00 94.31 104 LEU A O 1
ATOM 763 N N . ALA A 1 105 ? -7.830 -2.004 22.390 1.00 94.62 105 ALA A N 1
ATOM 764 C CA . ALA A 1 105 ? -8.364 -1.383 23.599 1.00 94.62 105 ALA A CA 1
ATOM 765 C C . ALA A 1 105 ? -9.199 -0.114 23.326 1.00 94.62 105 ALA A C 1
ATOM 767 O O . ALA A 1 105 ? -9.858 0.379 24.238 1.00 94.62 105 ALA A O 1
ATOM 768 N N . GLU A 1 106 ? -9.172 0.430 22.105 1.00 94.25 106 GLU A N 1
ATOM 769 C CA . GLU A 1 106 ? -9.941 1.614 21.721 1.00 94.25 106 GLU A CA 1
ATOM 770 C C . GLU A 1 106 ? -11.148 1.212 20.847 1.00 94.25 106 GLU A C 1
ATOM 772 O O . GLU A 1 106 ? -10.986 0.959 19.652 1.00 94.25 106 GLU A O 1
ATOM 777 N N . PRO A 1 107 ? -12.379 1.180 21.397 1.00 91.12 107 PRO A N 1
ATOM 778 C CA . PRO A 1 107 ? -13.565 0.708 20.674 1.00 91.12 107 PRO A CA 1
ATOM 779 C C . PRO A 1 107 ? -13.979 1.605 19.498 1.00 91.12 107 PRO A C 1
ATOM 781 O O . PRO A 1 107 ? -14.759 1.182 18.647 1.00 91.12 107 PRO A O 1
ATOM 784 N N . ARG A 1 108 ? -13.477 2.846 19.429 1.00 92.50 108 ARG A N 1
ATOM 785 C CA . ARG A 1 108 ? -13.727 3.766 18.306 1.00 92.50 108 ARG A CA 1
ATOM 786 C C . ARG A 1 108 ? -12.841 3.488 17.092 1.00 92.50 108 ARG A C 1
ATOM 788 O O . ARG A 1 108 ? -13.004 4.161 16.073 1.00 92.50 108 ARG A O 1
ATOM 795 N N . LEU A 1 109 ? -11.910 2.539 17.182 1.00 94.25 109 LEU A N 1
ATOM 796 C CA . LEU A 1 109 ? -11.073 2.100 16.071 1.00 94.25 109 LEU A CA 1
ATOM 797 C C . LEU A 1 109 ? -11.551 0.746 15.548 1.00 94.25 109 LEU A C 1
ATOM 799 O O . LEU A 1 109 ? -11.861 -0.165 16.309 1.00 94.25 109 LEU A O 1
ATOM 803 N N . SER A 1 110 ? -11.546 0.591 14.227 1.00 94.31 110 SER A N 1
ATOM 804 C CA . SER A 1 110 ? -11.659 -0.709 13.574 1.00 94.31 110 SER A CA 1
ATOM 805 C C . SER A 1 110 ? -10.307 -1.060 12.972 1.00 94.31 110 SER A C 1
ATOM 807 O O . SER A 1 110 ? -9.934 -0.538 11.921 1.00 94.31 110 SER A O 1
ATOM 809 N N . LEU A 1 111 ? -9.542 -1.917 13.650 1.00 96.06 111 LEU A N 1
ATOM 810 C CA . LEU A 1 111 ? -8.236 -2.349 13.157 1.00 96.06 111 LEU A CA 1
ATOM 811 C C . LEU A 1 111 ? -8.416 -3.169 11.870 1.00 96.06 111 LEU A C 1
ATOM 813 O O . LEU A 1 111 ? -9.019 -4.240 11.882 1.00 96.06 111 LEU A O 1
ATOM 817 N N . ARG A 1 112 ? -7.911 -2.647 10.751 1.00 96.00 112 ARG A N 1
ATOM 818 C CA . ARG A 1 112 ? -7.958 -3.270 9.419 1.00 96.00 112 ARG A CA 1
ATOM 819 C C . ARG A 1 112 ? -6.671 -4.014 9.090 1.00 96.00 112 ARG A C 1
ATOM 821 O O . ARG A 1 112 ? -6.727 -5.066 8.459 1.00 96.00 112 ARG A O 1
ATOM 828 N N . GLY A 1 113 ? -5.528 -3.500 9.539 1.00 97.00 113 GLY A N 1
ATOM 829 C CA . GLY A 1 113 ? -4.243 -4.151 9.321 1.00 97.00 113 GLY A CA 1
ATOM 830 C C . GLY A 1 113 ? -3.100 -3.588 10.153 1.00 97.00 113 GLY A C 1
ATOM 831 O O . GLY A 1 113 ? -3.218 -2.526 10.767 1.00 97.00 113 GLY A O 1
ATOM 832 N N . VAL A 1 114 ? -1.982 -4.307 10.150 1.00 98.38 114 VAL A N 1
ATOM 833 C CA . VAL A 1 114 ? -0.728 -3.914 10.799 1.00 98.38 114 VAL A CA 1
ATOM 834 C C . VAL A 1 114 ? 0.414 -4.046 9.798 1.00 98.38 114 VAL A C 1
ATOM 836 O O . VAL A 1 114 ? 0.636 -5.102 9.212 1.00 98.38 114 VAL A O 1
ATOM 839 N N . GLU A 1 115 ? 1.141 -2.957 9.598 1.00 98.56 115 GLU A N 1
ATOM 840 C CA . GLU A 1 115 ? 2.301 -2.864 8.725 1.00 98.56 115 GLU A CA 1
ATOM 841 C C . GLU A 1 115 ? 3.558 -2.729 9.579 1.00 98.56 115 GLU A C 1
ATOM 843 O O . GLU A 1 115 ? 3.769 -1.692 10.200 1.00 98.56 115 GLU A O 1
ATOM 848 N N . VAL A 1 116 ? 4.410 -3.744 9.598 1.00 98.44 116 VAL A N 1
ATOM 849 C CA . VAL A 1 116 ? 5.631 -3.772 10.414 1.00 98.44 116 VAL A CA 1
ATOM 850 C C . VAL A 1 116 ? 6.863 -3.642 9.526 1.00 98.44 116 VAL A C 1
ATOM 852 O O . VAL A 1 116 ? 6.897 -4.193 8.428 1.00 98.44 116 VAL A O 1
ATOM 855 N N . VAL A 1 117 ? 7.874 -2.895 9.961 1.00 97.56 117 VAL A N 1
ATOM 856 C CA . VAL A 1 117 ? 9.183 -2.888 9.287 1.00 97.56 117 VAL A CA 1
ATOM 857 C C . VAL A 1 117 ? 9.941 -4.154 9.667 1.00 97.56 117 VAL A C 1
ATOM 859 O O . VAL A 1 117 ? 9.940 -4.520 10.835 1.00 97.56 117 VAL A O 1
ATOM 862 N N . ALA A 1 118 ? 10.552 -4.847 8.704 1.00 97.44 118 ALA A N 1
ATOM 863 C CA . ALA A 1 118 ? 11.359 -6.021 9.033 1.00 97.44 118 ALA A CA 1
ATOM 864 C C . ALA A 1 118 ? 12.533 -5.652 9.954 1.00 97.44 118 ALA A C 1
ATOM 866 O O . ALA A 1 118 ? 13.122 -4.576 9.811 1.00 97.44 118 ALA A O 1
ATOM 867 N N . ASP A 1 119 ? 12.896 -6.563 10.853 1.00 96.69 119 ASP A N 1
ATOM 868 C CA . ASP A 1 119 ? 13.985 -6.337 11.802 1.00 96.69 119 ASP A CA 1
ATOM 869 C C . ASP A 1 119 ? 15.319 -6.191 11.051 1.00 96.69 119 ASP A C 1
ATOM 871 O O . ASP A 1 119 ? 15.688 -7.032 10.229 1.00 96.69 119 ASP A O 1
ATOM 875 N N . HIS A 1 120 ? 16.024 -5.082 11.278 1.00 90.62 120 HIS A N 1
ATOM 876 C CA . HIS A 1 120 ? 17.213 -4.710 10.502 1.00 90.62 120 HIS A CA 1
ATOM 877 C C . HIS A 1 120 ? 18.531 -5.192 11.126 1.00 90.62 120 HIS A C 1
ATOM 879 O O . HIS A 1 120 ? 19.598 -5.018 10.542 1.00 90.62 120 HIS A O 1
ATOM 885 N N . ASP A 1 121 ? 18.478 -5.702 12.353 1.00 90.50 121 ASP A N 1
ATOM 886 C CA . ASP A 1 121 ? 19.597 -6.268 13.108 1.00 90.50 121 ASP A CA 1
ATOM 887 C C . ASP A 1 121 ? 19.840 -7.752 12.784 1.00 90.50 121 ASP A C 1
ATOM 889 O O . ASP A 1 121 ? 20.827 -8.329 13.240 1.00 90.50 121 ASP A O 1
ATOM 893 N N . ALA A 1 122 ? 18.997 -8.338 11.930 1.00 91.75 122 ALA A N 1
ATOM 894 C CA . ALA A 1 122 ? 19.114 -9.693 11.412 1.00 91.75 122 ALA A CA 1
ATOM 895 C C . ALA A 1 122 ? 19.322 -9.708 9.880 1.00 91.75 122 ALA A C 1
ATOM 897 O O . ALA A 1 122 ? 18.996 -8.741 9.181 1.00 91.75 122 ALA A O 1
ATOM 898 N N . PRO A 1 123 ? 19.836 -10.814 9.308 1.00 93.19 123 PRO A N 1
ATOM 899 C CA . PRO A 1 123 ? 19.811 -11.043 7.866 1.00 93.19 123 PRO A CA 1
ATOM 900 C C . PRO A 1 123 ? 18.398 -10.897 7.284 1.00 93.19 123 PRO A C 1
ATOM 902 O O . PRO A 1 123 ? 17.418 -11.287 7.908 1.00 93.19 123 PRO A O 1
ATOM 905 N N . CYS A 1 124 ? 18.289 -10.410 6.046 1.00 91.88 124 CYS A N 1
ATOM 906 C CA . CYS A 1 124 ? 17.015 -10.061 5.403 1.00 91.88 124 CYS A CA 1
ATOM 907 C C . CYS A 1 124 ? 15.875 -11.079 5.578 1.00 91.88 124 CYS A C 1
ATOM 909 O O . CYS A 1 124 ? 14.786 -10.712 6.011 1.00 91.88 124 CYS A O 1
ATOM 911 N N . ALA A 1 125 ? 16.108 -12.352 5.248 1.00 93.69 125 ALA A N 1
ATOM 912 C CA . ALA A 1 125 ? 15.079 -13.388 5.362 1.00 93.69 125 ALA A CA 1
ATOM 913 C C . ALA A 1 125 ? 14.688 -13.681 6.820 1.00 93.69 125 ALA A C 1
ATOM 915 O O . ALA A 1 125 ? 13.534 -14.001 7.090 1.00 93.69 125 ALA A O 1
ATOM 916 N N . GLU A 1 126 ? 15.628 -13.552 7.755 1.00 96.06 126 GLU A N 1
ATOM 917 C CA . GLU A 1 126 ? 15.405 -13.765 9.186 1.00 96.06 126 GLU A CA 1
ATOM 918 C C . GLU A 1 126 ? 14.640 -12.591 9.808 1.00 96.06 126 GLU A C 1
ATOM 920 O O . GLU A 1 126 ? 13.608 -12.804 10.438 1.00 96.06 126 GLU A O 1
ATOM 925 N N . GLY A 1 127 ? 15.041 -11.348 9.526 1.00 97.00 127 GLY A N 1
ATOM 926 C CA . GLY A 1 127 ? 14.326 -10.163 10.006 1.00 97.00 127 GLY A CA 1
ATOM 927 C C . GLY A 1 127 ? 12.896 -10.057 9.464 1.00 97.00 127 GLY A C 1
ATOM 928 O O . GLY A 1 127 ? 11.971 -9.672 10.182 1.00 97.00 127 GLY A O 1
ATOM 929 N N . VAL A 1 128 ? 12.678 -10.464 8.207 1.00 97.62 128 VAL A N 1
ATOM 930 C CA . VAL A 1 128 ? 11.330 -10.580 7.624 1.00 97.62 128 VAL A CA 1
ATOM 931 C C . VAL A 1 128 ? 10.531 -11.699 8.294 1.00 97.62 128 VAL A C 1
ATOM 933 O O . VAL A 1 128 ? 9.340 -11.517 8.553 1.00 97.62 128 VAL A O 1
ATOM 936 N N . ARG A 1 129 ? 11.169 -12.832 8.613 1.00 97.44 129 ARG A N 1
ATOM 937 C CA . ARG A 1 129 ? 10.530 -13.954 9.313 1.00 97.44 129 ARG A CA 1
ATOM 938 C C . ARG A 1 129 ? 10.068 -13.552 10.709 1.00 97.44 129 ARG A C 1
ATOM 940 O O . ARG A 1 129 ? 8.900 -13.767 11.011 1.00 97.44 129 ARG A O 1
ATOM 947 N N . HIS A 1 130 ? 10.923 -12.918 11.510 1.00 97.81 130 HIS A N 1
ATOM 948 C CA . HIS A 1 130 ? 10.562 -12.448 12.853 1.00 97.81 130 HIS A CA 1
ATOM 949 C C . HIS A 1 130 ? 9.337 -11.528 12.820 1.00 97.81 130 HIS A C 1
ATOM 951 O O . HIS A 1 130 ? 8.380 -11.718 13.571 1.00 97.81 130 HIS A O 1
ATOM 957 N N . ALA A 1 131 ? 9.322 -10.566 11.895 1.00 98.25 131 ALA A N 1
ATOM 958 C CA . ALA A 1 131 ? 8.198 -9.655 11.719 1.00 98.25 131 ALA A CA 1
ATOM 959 C C . ALA A 1 131 ? 6.909 -10.379 11.272 1.00 98.25 131 ALA A C 1
ATOM 961 O O . ALA A 1 131 ? 5.829 -10.113 11.805 1.00 98.25 131 ALA A O 1
ATOM 962 N N . ALA A 1 132 ? 7.007 -11.320 10.328 1.00 97.69 132 ALA A N 1
ATOM 963 C CA . ALA A 1 132 ? 5.866 -12.092 9.833 1.00 97.69 132 ALA A CA 1
ATOM 964 C C . ALA A 1 132 ? 5.286 -13.053 10.888 1.00 97.69 132 ALA A C 1
ATOM 966 O O . ALA A 1 132 ? 4.065 -13.204 10.997 1.00 97.69 132 ALA A O 1
ATOM 967 N N . GLU A 1 133 ? 6.141 -13.690 11.685 1.00 96.94 133 GLU A N 1
ATOM 968 C CA . GLU A 1 133 ? 5.737 -14.570 12.783 1.00 96.94 133 GLU A CA 1
ATOM 969 C C . GLU A 1 133 ? 5.096 -13.771 13.923 1.00 96.94 133 GLU A C 1
ATOM 971 O O . GLU A 1 133 ? 4.050 -14.175 14.430 1.00 96.94 133 GLU A O 1
ATOM 976 N N . ALA A 1 134 ? 5.629 -12.588 14.254 1.00 97.94 134 ALA A N 1
ATOM 977 C CA . ALA A 1 134 ? 5.015 -11.685 15.227 1.00 97.94 134 ALA A CA 1
ATOM 978 C C . ALA A 1 134 ? 3.608 -11.233 14.798 1.00 97.94 134 ALA A C 1
ATOM 980 O O . ALA A 1 134 ? 2.689 -11.204 15.617 1.00 97.94 134 ALA A O 1
ATOM 981 N N . LEU A 1 135 ? 3.405 -10.925 13.511 1.00 97.56 135 LEU A N 1
ATOM 982 C CA . LEU A 1 135 ? 2.070 -10.650 12.968 1.00 97.56 135 LEU A CA 1
ATOM 983 C C . LEU A 1 135 ? 1.148 -11.865 13.124 1.00 97.56 135 LEU A C 1
ATOM 985 O O . LEU A 1 135 ? 0.051 -11.741 13.660 1.00 97.56 135 LEU A O 1
ATOM 989 N N . SER A 1 136 ? 1.600 -13.046 12.711 1.00 95.06 136 SER A N 1
ATOM 990 C CA . SER A 1 136 ? 0.788 -14.272 12.743 1.00 95.06 136 SER A CA 1
ATOM 991 C C . SER A 1 136 ? 0.401 -14.696 14.160 1.00 95.06 136 SER A C 1
ATOM 993 O O . SER A 1 136 ? -0.691 -15.212 14.373 1.00 95.06 136 SER A O 1
ATOM 995 N N . ALA A 1 137 ? 1.273 -14.446 15.138 1.00 96.12 137 ALA A N 1
ATOM 996 C CA . ALA A 1 137 ? 1.027 -14.762 16.539 1.00 96.12 137 ALA A CA 1
ATOM 997 C C . ALA A 1 137 ? 0.018 -13.817 17.218 1.00 96.12 137 ALA A C 1
ATOM 999 O O . ALA A 1 137 ? -0.570 -14.184 18.237 1.00 96.12 137 ALA A O 1
ATOM 1000 N N . HIS A 1 138 ? -0.160 -12.593 16.706 1.00 96.00 138 HIS A N 1
ATOM 1001 C CA . HIS A 1 138 ? -0.889 -11.536 17.417 1.00 96.00 138 HIS A CA 1
ATOM 1002 C C . HIS A 1 138 ? -2.074 -10.936 16.659 1.00 96.00 138 HIS A C 1
ATOM 1004 O O . HIS A 1 138 ? -2.914 -10.289 17.287 1.00 96.00 138 HIS A O 1
ATOM 1010 N N . LEU A 1 139 ? -2.167 -11.124 15.342 1.00 94.19 139 LEU A N 1
ATOM 1011 C CA . LEU A 1 139 ? -3.313 -10.654 14.572 1.00 94.19 139 LEU A CA 1
ATOM 1012 C C . LEU A 1 139 ? -4.587 -11.434 14.945 1.00 94.19 139 LEU A C 1
ATOM 1014 O O . LEU A 1 139 ? -4.553 -12.662 15.035 1.00 94.19 139 LEU A O 1
ATOM 1018 N N . PRO A 1 140 ? -5.729 -10.748 15.129 1.00 87.38 140 PRO A N 1
ATOM 1019 C CA . PRO A 1 140 ? -7.017 -11.410 15.300 1.00 87.38 140 PRO A CA 1
ATOM 1020 C C . PRO A 1 140 ? -7.380 -12.274 14.084 1.00 87.38 140 PRO A C 1
ATOM 1022 O O . PRO A 1 140 ? -7.295 -11.816 12.944 1.00 87.38 140 PRO A O 1
ATOM 1025 N N . THR A 1 141 ? -7.852 -13.499 14.328 1.00 75.31 141 THR A N 1
ATOM 1026 C CA . THR A 1 141 ? -8.308 -14.431 13.278 1.00 75.31 141 THR A CA 1
ATOM 1027 C C . THR A 1 141 ? -9.602 -13.984 12.594 1.00 75.31 141 THR A C 1
ATOM 1029 O O . THR A 1 141 ? -9.854 -14.361 11.455 1.00 75.31 141 THR A O 1
ATOM 1032 N N . ALA A 1 142 ? -10.394 -13.148 13.266 1.00 73.38 142 ALA A N 1
ATOM 1033 C CA . ALA A 1 142 ? -11.547 -12.439 12.725 1.00 73.38 142 ALA A CA 1
ATOM 1034 C C . ALA A 1 142 ? -11.499 -10.981 13.191 1.00 73.38 142 ALA A C 1
ATOM 1036 O O . ALA A 1 142 ? -10.956 -10.675 14.258 1.00 73.38 142 ALA A O 1
ATOM 1037 N N . ARG A 1 143 ? -12.061 -10.067 12.399 1.00 70.31 143 ARG A N 1
ATOM 1038 C CA . ARG A 1 143 ? -12.129 -8.654 12.773 1.00 70.31 143 ARG A CA 1
ATOM 1039 C C . ARG A 1 143 ? -13.099 -8.490 13.954 1.00 70.31 143 ARG A C 1
ATOM 1041 O O . ARG A 1 143 ? -14.265 -8.853 13.824 1.00 70.31 143 ARG A O 1
ATOM 1048 N N . PRO A 1 144 ? -12.649 -7.940 15.097 1.00 62.25 144 PRO A N 1
ATOM 1049 C CA . PRO A 1 144 ? -13.520 -7.765 16.252 1.00 62.25 144 PRO A CA 1
ATOM 1050 C C . PRO A 1 144 ? -14.674 -6.825 15.910 1.00 62.25 144 PRO A C 1
ATOM 1052 O O . PRO A 1 144 ? -14.452 -5.716 15.414 1.00 62.25 144 PRO A O 1
ATOM 1055 N N . THR A 1 145 ? -15.904 -7.250 16.184 1.00 58.66 145 THR A N 1
ATOM 1056 C CA . THR A 1 145 ? -17.060 -6.357 16.134 1.00 58.66 145 THR A CA 1
ATOM 1057 C C . THR A 1 145 ? -16.969 -5.371 17.297 1.00 58.66 145 THR A C 1
ATOM 1059 O O . THR A 1 145 ? -16.767 -5.812 18.435 1.00 58.66 145 THR A O 1
ATOM 1062 N N . PRO A 1 146 ? -17.114 -4.055 17.058 1.00 52.94 146 PRO A N 1
ATOM 1063 C CA . PRO A 1 146 ? -17.218 -3.094 18.148 1.00 52.94 146 PRO A CA 1
ATOM 1064 C C . PRO A 1 146 ? -18.386 -3.512 19.050 1.00 52.94 146 PRO A C 1
ATOM 1066 O O . PRO A 1 146 ? -19.466 -3.850 18.563 1.00 52.94 146 PRO A O 1
ATOM 1069 N N . ALA A 1 147 ? -18.161 -3.545 20.366 1.00 45.75 147 ALA A N 1
ATOM 1070 C CA . ALA A 1 147 ? -19.224 -3.868 21.310 1.00 45.75 147 ALA A CA 1
ATOM 1071 C C . ALA A 1 147 ? -20.388 -2.876 21.128 1.00 45.75 147 ALA A C 1
ATOM 1073 O O . ALA A 1 147 ? -20.129 -1.676 20.981 1.00 45.75 147 ALA A O 1
ATOM 1074 N N . PRO A 1 148 ? -21.655 -3.332 21.145 1.00 40.91 148 PRO A N 1
ATOM 1075 C CA . PRO A 1 148 ? -22.784 -2.424 21.053 1.00 40.91 148 PRO A CA 1
ATOM 1076 C C . PRO A 1 148 ? -22.706 -1.422 22.206 1.00 40.91 148 PRO A C 1
ATOM 1078 O O . PRO A 1 148 ? -22.646 -1.798 23.380 1.00 40.91 148 PRO A O 1
ATOM 1081 N N . THR A 1 149 ? -22.707 -0.133 21.876 1.00 41.12 149 THR A N 1
ATOM 1082 C CA . THR A 1 149 ? -22.859 0.950 22.846 1.00 41.12 149 THR A CA 1
ATOM 1083 C C . THR A 1 149 ? -24.295 0.922 23.367 1.00 41.12 149 THR A C 1
ATOM 1085 O O . THR A 1 149 ? -25.174 1.649 22.916 1.00 41.12 149 THR A O 1
ATOM 1088 N N . SER A 1 150 ? -24.566 0.029 24.318 1.00 37.78 150 SER A N 1
ATOM 1089 C CA . SER A 1 150 ? -25.846 -0.015 25.017 1.00 37.78 150 SER A CA 1
ATOM 1090 C C . SER A 1 150 ? -25.951 1.182 25.960 1.00 37.78 150 SER A C 1
ATOM 1092 O O . SER A 1 150 ? -25.634 1.096 27.145 1.00 37.78 150 SER A O 1
ATOM 1094 N N . SER A 1 151 ? -26.441 2.301 25.439 1.00 42.91 151 SER A N 1
ATOM 1095 C CA . SER A 1 151 ? -27.055 3.362 26.233 1.00 42.91 151 SER A CA 1
ATOM 1096 C C . SER A 1 151 ? -28.466 3.623 25.714 1.00 42.91 151 SER A C 1
ATOM 1098 O O . SER A 1 151 ? -28.749 4.671 25.141 1.00 42.91 151 SER A O 1
ATOM 1100 N N . ALA A 1 152 ? -29.351 2.646 25.906 1.00 36.53 152 ALA A N 1
ATOM 1101 C CA . ALA A 1 152 ? -30.791 2.866 25.893 1.00 36.53 152 ALA A CA 1
ATOM 1102 C C . ALA A 1 152 ? -31.328 2.534 27.297 1.00 36.53 152 ALA A C 1
ATOM 1104 O O . ALA A 1 152 ? -31.040 1.448 27.805 1.00 36.53 152 ALA A O 1
ATOM 1105 N N . PRO A 1 153 ? -32.060 3.441 27.968 1.00 39.31 153 PRO A N 1
ATOM 1106 C CA . PRO A 1 153 ? -32.709 3.113 29.228 1.00 39.31 153 PRO A CA 1
ATOM 1107 C C . PRO A 1 153 ? -33.829 2.099 28.970 1.00 39.31 153 PRO A C 1
ATOM 1109 O O . PRO A 1 153 ? -34.675 2.305 28.099 1.00 39.31 153 PRO A O 1
ATOM 1112 N N . SER A 1 154 ? -33.827 1.003 29.728 1.00 34.69 154 SER A N 1
ATOM 1113 C CA . SER A 1 154 ? -34.863 -0.027 29.693 1.00 34.69 154 SER A CA 1
ATOM 1114 C C . SER A 1 154 ? -36.246 0.593 29.911 1.00 34.69 154 SER A C 1
ATOM 1116 O O . SER A 1 154 ? -36.541 1.102 30.993 1.00 34.69 154 SER A O 1
ATOM 1118 N N . ALA A 1 155 ? -37.105 0.543 28.892 1.00 37.47 155 ALA A N 1
ATOM 1119 C CA . ALA A 1 155 ? -38.522 0.838 29.058 1.00 37.47 155 ALA A CA 1
ATOM 1120 C C . ALA A 1 155 ? -39.180 -0.284 29.890 1.00 37.47 155 ALA A C 1
ATOM 1122 O O . ALA A 1 155 ? -38.855 -1.458 29.688 1.00 37.47 155 ALA A O 1
ATOM 1123 N N . PRO A 1 156 ? -40.086 0.037 30.830 1.00 35.91 156 PRO A N 1
ATOM 1124 C CA . PRO A 1 156 ? -40.720 -0.970 31.666 1.00 35.91 156 PRO A CA 1
ATOM 1125 C C . PRO A 1 156 ? -41.690 -1.832 30.852 1.00 35.91 156 PRO A C 1
ATOM 1127 O O . PRO A 1 156 ? -42.487 -1.343 30.051 1.00 35.91 156 PRO A O 1
ATOM 1130 N N . THR A 1 157 ? -41.620 -3.136 31.096 1.00 35.84 157 THR A N 1
ATOM 1131 C CA . THR A 1 157 ? -42.530 -4.160 30.591 1.00 35.84 157 THR A CA 1
ATOM 1132 C C . THR A 1 157 ? -43.934 -3.971 31.166 1.00 35.84 157 THR A C 1
ATOM 1134 O O . THR A 1 157 ? -44.117 -3.906 32.379 1.00 35.84 157 THR A O 1
ATOM 1137 N N . SER A 1 158 ? -44.938 -3.944 30.289 1.00 34.28 158 SER A N 1
ATOM 1138 C CA . SER A 1 158 ? -46.345 -4.118 30.655 1.00 34.28 158 SER A CA 1
ATOM 1139 C C . SER A 1 158 ? -46.930 -5.277 29.856 1.00 34.28 158 SER A C 1
ATOM 1141 O O . SER A 1 158 ? -46.771 -5.359 28.638 1.00 34.28 158 SER A O 1
ATOM 1143 N N . SER A 1 159 ? -47.561 -6.192 30.577 1.00 35.41 159 SER A N 1
ATOM 1144 C CA . SER A 1 159 ? -48.135 -7.455 30.133 1.00 35.41 159 SER A CA 1
ATOM 1145 C C . SER A 1 159 ? -49.663 -7.402 30.215 1.00 35.41 159 SER A C 1
ATOM 1147 O O . SER A 1 159 ? -50.184 -6.942 31.226 1.00 35.41 159 SER A O 1
ATOM 1149 N N . ALA A 1 160 ? -50.356 -7.896 29.172 1.00 37.09 160 ALA A N 1
ATOM 1150 C CA . ALA A 1 160 ? -51.635 -8.654 29.161 1.00 37.09 160 ALA A CA 1
ATOM 1151 C C . ALA A 1 160 ? -52.305 -8.585 27.749 1.00 37.09 160 ALA A C 1
ATOM 1153 O O . ALA A 1 160 ? -51.814 -7.852 26.895 1.00 37.09 160 ALA A O 1
ATOM 1154 N N . PRO A 1 161 ? -53.377 -9.353 27.439 1.00 41.22 161 PRO A N 1
ATOM 1155 C CA . PRO A 1 161 ? -53.303 -10.701 26.872 1.00 41.22 161 PRO A CA 1
ATOM 1156 C C . PRO A 1 161 ? -54.003 -10.849 25.496 1.00 41.22 161 PRO A C 1
ATOM 1158 O O . PRO A 1 161 ? -54.749 -9.986 25.042 1.00 41.22 161 PRO A O 1
ATOM 1161 N N . SER A 1 162 ? -53.763 -11.993 24.848 1.00 37.00 162 SER A N 1
ATOM 1162 C CA . SER A 1 162 ? -54.212 -12.366 23.497 1.00 37.00 162 SER A CA 1
ATOM 1163 C C . SER A 1 162 ? -55.692 -12.774 23.374 1.00 37.00 162 SER A C 1
ATOM 1165 O O . SER A 1 162 ? -56.222 -13.453 24.251 1.00 37.00 162 SER A O 1
ATOM 1167 N N . ALA A 1 163 ? -56.302 -12.488 22.213 1.00 32.97 163 ALA A N 1
ATOM 1168 C CA . ALA A 1 163 ? -57.491 -13.157 21.648 1.00 32.97 163 ALA A CA 1
ATOM 1169 C C . ALA A 1 163 ? -57.548 -12.956 20.099 1.00 32.97 163 ALA A C 1
ATOM 1171 O O . ALA A 1 163 ? -56.862 -12.064 19.604 1.00 32.97 163 ALA A O 1
ATOM 1172 N N . PRO A 1 164 ? -58.272 -13.786 19.310 1.00 41.72 164 PRO A N 1
ATOM 1173 C CA . PRO A 1 164 ? -57.686 -14.402 18.107 1.00 41.72 164 PRO A CA 1
ATOM 1174 C C . PRO A 1 164 ? -58.244 -13.987 16.720 1.00 41.72 164 PRO A C 1
ATOM 1176 O O . PRO A 1 164 ? -59.394 -13.590 16.591 1.00 41.72 164 PRO A O 1
ATOM 1179 N N . SER A 1 165 ? -57.411 -14.265 15.700 1.00 33.38 165 SER A N 1
ATOM 1180 C CA . SER A 1 165 ? -57.682 -14.771 14.328 1.00 33.38 165 SER A CA 1
ATOM 1181 C C . SER A 1 165 ? -58.530 -13.969 13.318 1.00 33.38 165 SER A C 1
ATOM 1183 O O . SER A 1 165 ? -59.744 -13.880 13.471 1.00 33.38 165 SER A O 1
ATOM 1185 N N . ALA A 1 166 ? -57.911 -13.560 12.190 1.00 29.25 166 ALA A N 1
ATOM 1186 C CA . ALA A 1 166 ? -58.315 -13.957 10.822 1.00 29.25 166 ALA A CA 1
ATOM 1187 C C . ALA A 1 166 ? -57.371 -13.420 9.706 1.00 29.25 166 ALA A C 1
ATOM 1189 O O . ALA A 1 166 ? -56.958 -12.266 9.745 1.00 29.25 166 ALA A O 1
ATOM 1190 N N . ALA A 1 167 ? -57.181 -14.265 8.676 1.00 34.59 167 ALA A N 1
ATOM 1191 C CA . ALA A 1 167 ? -56.603 -14.076 7.325 1.00 34.59 167 ALA A CA 1
ATOM 1192 C C . ALA A 1 167 ? -55.061 -14.191 7.132 1.00 34.59 167 ALA A C 1
ATOM 1194 O O . ALA A 1 167 ? -54.297 -13.598 7.891 1.00 34.59 167 ALA A O 1
ATOM 1195 N N . PRO A 1 168 ? -54.588 -14.961 6.119 1.00 39.19 168 PRO A N 1
ATOM 1196 C CA . PRO A 1 168 ? -53.164 -15.225 5.889 1.00 39.19 168 PRO A CA 1
ATOM 1197 C C . PRO A 1 168 ? -52.479 -14.044 5.175 1.00 39.19 168 PRO A C 1
ATOM 1199 O O . PRO A 1 168 ? -53.124 -13.380 4.359 1.00 39.19 168 PRO A O 1
ATOM 1202 N N . PRO A 1 169 ? -51.185 -13.778 5.428 1.00 37.31 169 PRO A N 1
ATOM 1203 C CA . PRO A 1 169 ? -50.488 -12.686 4.773 1.00 37.31 169 PRO A CA 1
ATOM 1204 C C . PRO A 1 169 ? -50.082 -13.067 3.347 1.00 37.31 169 PRO A C 1
ATOM 1206 O O . PRO A 1 169 ? -49.673 -14.194 3.064 1.00 37.31 169 PRO A O 1
ATOM 1209 N N . ILE A 1 170 ? -50.174 -12.078 2.461 1.00 39.53 170 ILE A N 1
ATOM 1210 C CA . ILE A 1 170 ? -49.438 -12.026 1.198 1.00 39.53 170 ILE A CA 1
ATOM 1211 C C . ILE A 1 170 ? -47.952 -12.126 1.568 1.00 39.53 170 ILE A C 1
ATOM 1213 O O . ILE A 1 170 ? -47.495 -11.403 2.454 1.00 39.53 170 ILE A O 1
ATOM 1217 N N . GLY A 1 171 ? -47.253 -13.096 0.974 1.00 32.53 171 GLY A N 1
ATOM 1218 C CA . GLY A 1 171 ? -45.882 -13.444 1.343 1.00 32.53 171 GLY A CA 1
ATOM 1219 C C . GLY A 1 171 ? -44.940 -12.243 1.237 1.00 32.53 171 GLY A C 1
ATOM 1220 O O . GLY A 1 171 ? -45.128 -11.414 0.344 1.00 32.53 171 GLY A O 1
ATOM 1221 N N . PRO A 1 172 ? -43.952 -12.117 2.138 1.00 37.50 172 PRO A N 1
ATOM 1222 C CA . PRO A 1 172 ? -42.947 -11.088 1.985 1.00 37.50 172 PRO A CA 1
ATOM 1223 C C . PRO A 1 172 ? -42.140 -11.402 0.724 1.00 37.50 172 PRO A C 1
ATOM 1225 O O . PRO A 1 172 ? -41.652 -12.516 0.540 1.00 37.50 172 PRO A O 1
ATOM 1228 N N . GLU A 1 173 ? -42.068 -10.405 -0.153 1.00 37.75 173 GLU A N 1
ATOM 1229 C CA . GLU A 1 173 ? -41.039 -10.275 -1.175 1.00 37.75 173 GLU A CA 1
ATOM 1230 C C . GLU A 1 173 ? -39.678 -10.579 -0.541 1.00 37.75 173 GLU A C 1
ATOM 1232 O O . GLU A 1 173 ? -39.433 -10.151 0.591 1.00 37.75 173 GLU A O 1
ATOM 1237 N N . ASP A 1 174 ? -38.837 -11.327 -1.262 1.00 32.19 174 ASP A N 1
ATOM 1238 C CA . ASP A 1 174 ? -37.442 -11.610 -0.926 1.00 32.19 174 ASP A CA 1
ATOM 1239 C C . ASP A 1 174 ? -36.740 -10.319 -0.474 1.00 32.19 174 ASP A C 1
ATOM 1241 O O . ASP A 1 174 ? -36.229 -9.533 -1.276 1.00 32.19 174 ASP A O 1
ATOM 1245 N N . GLN A 1 175 ? -36.720 -10.087 0.837 1.00 29.50 175 GLN A N 1
ATOM 1246 C CA . GLN A 1 175 ? -35.703 -9.254 1.444 1.00 29.50 175 GLN A CA 1
ATOM 1247 C C . GLN A 1 175 ? -34.404 -10.022 1.221 1.00 29.50 175 GLN A C 1
ATOM 1249 O O . GLN A 1 175 ? -34.375 -11.216 1.527 1.00 29.50 175 GLN A O 1
ATOM 1254 N N . PRO A 1 176 ? -33.348 -9.407 0.664 1.00 31.56 176 PRO A N 1
ATOM 1255 C CA . PRO A 1 176 ? -32.058 -10.065 0.646 1.00 31.56 176 PRO A CA 1
ATOM 1256 C C . PRO A 1 176 ? -31.722 -10.382 2.102 1.00 31.56 176 PRO A C 1
ATOM 1258 O O . PRO A 1 176 ? -31.569 -9.470 2.913 1.00 31.56 176 PRO A O 1
ATOM 1261 N N . GLU A 1 177 ? -31.725 -11.674 2.437 1.00 31.75 177 GLU A N 1
ATOM 1262 C CA . GLU A 1 177 ? -31.273 -12.164 3.729 1.00 31.75 177 GLU A CA 1
ATOM 1263 C C . GLU A 1 177 ? -29.912 -11.517 3.989 1.00 31.75 177 GLU A C 1
ATOM 1265 O O . GLU A 1 177 ? -29.013 -11.624 3.148 1.00 31.75 177 GLU A O 1
ATOM 1270 N N . ASP A 1 178 ? -29.803 -10.792 5.108 1.00 36.09 178 ASP A N 1
ATOM 1271 C CA . ASP A 1 178 ? -28.547 -10.270 5.640 1.00 36.09 178 ASP A CA 1
ATOM 1272 C C . ASP A 1 178 ? -27.587 -11.458 5.745 1.00 36.09 178 ASP A C 1
ATOM 1274 O O . ASP A 1 178 ? -27.603 -12.229 6.709 1.00 36.09 178 ASP A O 1
ATOM 1278 N N . GLN A 1 179 ? -26.777 -11.651 4.703 1.00 26.41 179 GLN A N 1
ATOM 1279 C CA . GLN A 1 179 ? -25.636 -12.540 4.776 1.00 26.41 179 GLN A CA 1
ATOM 1280 C C . GLN A 1 179 ? -24.784 -11.969 5.905 1.00 26.41 179 GLN A C 1
ATOM 1282 O O . GLN A 1 179 ? -24.456 -10.780 5.842 1.00 26.41 179 GLN A O 1
ATOM 1287 N N . PRO A 1 180 ? -24.458 -12.749 6.951 1.00 31.78 180 PRO A N 1
ATOM 1288 C CA . PRO A 1 180 ? -23.569 -12.258 7.984 1.00 31.78 180 PRO A CA 1
ATOM 1289 C C . PRO A 1 180 ? -22.307 -11.778 7.273 1.00 31.78 180 PRO A C 1
ATOM 1291 O O . PRO A 1 180 ? -21.660 -12.571 6.592 1.00 31.78 180 PRO A O 1
ATOM 1294 N N . GLU A 1 181 ? -22.026 -10.474 7.361 1.00 39.84 181 GLU A N 1
ATOM 1295 C CA . GLU A 1 181 ? -20.792 -9.871 6.867 1.00 39.84 181 GLU A CA 1
ATOM 1296 C C . GLU A 1 181 ? -19.654 -10.718 7.440 1.00 39.84 181 GLU A C 1
ATOM 1298 O O . GLU A 1 181 ? -19.337 -10.616 8.627 1.00 39.84 181 GLU A O 1
ATOM 1303 N N . GLU A 1 182 ? -19.078 -11.617 6.638 1.00 40.44 182 GLU A N 1
ATOM 1304 C CA . GLU A 1 182 ? -17.870 -12.330 7.024 1.00 40.44 182 GLU A CA 1
ATOM 1305 C C . GLU A 1 182 ? -16.827 -11.246 7.257 1.00 40.44 182 GLU A C 1
ATOM 1307 O O . GLU A 1 182 ? -16.329 -10.608 6.327 1.00 40.44 182 GLU A O 1
ATOM 1312 N N . THR A 1 183 ? -16.582 -10.941 8.530 1.00 56.94 183 THR A N 1
ATOM 1313 C CA . THR A 1 183 ? -15.764 -9.802 8.907 1.00 56.94 183 THR A CA 1
ATOM 1314 C C . THR A 1 183 ? -14.336 -10.099 8.474 1.00 56.94 183 THR A C 1
ATOM 1316 O O . THR A 1 183 ? -13.618 -10.834 9.154 1.00 56.94 183 THR A O 1
ATOM 1319 N N . GLU A 1 184 ? -13.948 -9.552 7.323 1.00 68.50 184 GLU A N 1
ATOM 1320 C CA . GLU A 1 184 ? -12.624 -9.712 6.725 1.00 68.50 184 GLU A CA 1
ATOM 1321 C C . GLU A 1 184 ? -11.519 -9.624 7.796 1.00 68.50 184 GLU A C 1
ATOM 1323 O O . GLU A 1 184 ? -11.486 -8.636 8.551 1.00 68.50 184 GLU A O 1
ATOM 1328 N N . PRO A 1 185 ? -10.605 -10.609 7.859 1.00 81.31 185 PRO A N 1
ATOM 1329 C CA . PRO A 1 185 ? -9.594 -10.687 8.903 1.00 81.31 185 PRO A CA 1
ATOM 1330 C C . PRO A 1 185 ? -8.661 -9.475 8.879 1.00 81.31 185 PRO A C 1
ATOM 1332 O O . PRO A 1 185 ? -8.438 -8.838 7.843 1.00 81.31 185 PRO A O 1
ATOM 1335 N N . VAL A 1 186 ? -8.089 -9.163 10.043 1.00 92.25 186 VAL A N 1
ATOM 1336 C CA . VAL A 1 186 ? -7.063 -8.124 10.154 1.00 92.25 186 VAL A CA 1
ATOM 1337 C C . VAL A 1 186 ? -5.809 -8.621 9.446 1.00 92.25 186 VAL A C 1
ATOM 1339 O O . VAL A 1 186 ? -5.279 -9.677 9.781 1.00 92.25 186 VAL A O 1
ATOM 1342 N N . TYR A 1 187 ? -5.323 -7.869 8.464 1.00 94.56 187 TYR A N 1
ATOM 1343 C CA . TYR A 1 187 ? -4.159 -8.299 7.697 1.00 94.56 187 TYR A CA 1
ATOM 1344 C C . TYR A 1 187 ? -2.839 -7.859 8.329 1.00 94.56 187 TYR A C 1
ATOM 1346 O O . TYR A 1 187 ? -2.758 -6.810 8.967 1.00 94.56 187 TYR A O 1
ATOM 1354 N N . GLY A 1 188 ? -1.771 -8.603 8.058 1.00 97.44 188 GLY A N 1
ATOM 1355 C CA . GLY A 1 188 ? -0.405 -8.156 8.297 1.00 97.44 188 GLY A CA 1
ATOM 1356 C C . GLY A 1 188 ? 0.333 -7.868 6.994 1.00 97.44 188 GLY A C 1
ATOM 1357 O O . GLY A 1 188 ? 0.074 -8.489 5.958 1.00 97.44 188 GLY A O 1
ATOM 1358 N N . ALA A 1 189 ? 1.238 -6.895 7.028 1.00 98.31 189 ALA A N 1
ATOM 1359 C CA . ALA A 1 189 ? 2.169 -6.625 5.942 1.00 98.31 189 ALA A CA 1
ATOM 1360 C C . ALA A 1 189 ? 3.564 -6.312 6.489 1.00 98.31 189 ALA A C 1
ATOM 1362 O O . ALA A 1 189 ? 3.693 -5.556 7.450 1.00 98.31 189 ALA A O 1
ATOM 1363 N N . VAL A 1 190 ? 4.603 -6.847 5.852 1.00 98.62 190 VAL A N 1
ATOM 1364 C CA . VAL A 1 190 ? 5.996 -6.593 6.240 1.00 98.62 190 VAL A CA 1
ATOM 1365 C C . VAL A 1 190 ? 6.654 -5.669 5.220 1.00 98.62 190 VAL A C 1
ATOM 1367 O O . VAL A 1 190 ? 6.717 -5.984 4.031 1.00 98.62 190 VAL A O 1
ATOM 1370 N N . GLU A 1 191 ? 7.131 -4.513 5.679 1.00 97.88 191 GLU A N 1
ATOM 1371 C CA . GLU A 1 191 ? 7.914 -3.574 4.879 1.00 97.88 191 GLU A CA 1
ATOM 1372 C C . GLU A 1 191 ? 9.330 -4.122 4.679 1.00 97.88 191 GLU A C 1
ATOM 1374 O O . GLU A 1 191 ? 10.082 -4.299 5.639 1.00 97.88 191 GLU A O 1
ATOM 1379 N N . LEU A 1 192 ? 9.681 -4.395 3.420 1.00 95.44 192 LEU A N 1
ATOM 1380 C CA . LEU A 1 192 ? 10.967 -4.971 3.044 1.00 95.44 192 LEU A CA 1
ATOM 1381 C C . LEU A 1 192 ? 12.080 -3.906 3.068 1.00 95.44 192 LEU A C 1
ATOM 1383 O O . LEU A 1 192 ? 11.996 -2.923 2.316 1.00 95.44 192 LEU A O 1
ATOM 1387 N N . PRO A 1 193 ? 13.163 -4.104 3.845 1.00 91.19 193 PRO A N 1
ATOM 1388 C CA . PRO A 1 193 ? 14.309 -3.204 3.844 1.00 91.19 193 PRO A CA 1
ATOM 1389 C C . PRO A 1 193 ? 14.943 -3.131 2.457 1.00 91.19 193 PRO A C 1
ATOM 1391 O O . PRO A 1 193 ? 15.074 -4.144 1.771 1.00 91.19 193 PRO A O 1
ATOM 1394 N N . ARG A 1 194 ? 15.402 -1.939 2.055 1.00 87.88 194 ARG A N 1
ATOM 1395 C CA . ARG A 1 194 ? 16.023 -1.699 0.737 1.00 87.88 194 ARG A CA 1
ATOM 1396 C C . ARG A 1 194 ? 17.133 -2.699 0.406 1.00 87.88 194 ARG A C 1
ATOM 1398 O O . ARG A 1 194 ? 17.200 -3.194 -0.717 1.00 87.88 194 ARG A O 1
ATOM 1405 N N . ALA A 1 195 ? 17.973 -3.018 1.391 1.00 88.06 195 ALA A N 1
ATOM 1406 C CA . ALA A 1 195 ? 19.084 -3.959 1.252 1.00 88.06 195 ALA A CA 1
ATOM 1407 C C . ALA A 1 195 ? 18.642 -5.360 0.793 1.00 88.06 195 ALA A C 1
ATOM 1409 O O . ALA A 1 195 ? 19.417 -6.062 0.152 1.00 88.06 195 ALA A O 1
ATOM 1410 N N . CYS A 1 196 ? 17.391 -5.740 1.059 1.00 86.94 196 CYS A N 1
ATOM 1411 C CA . CYS A 1 196 ? 16.854 -7.054 0.726 1.00 86.94 196 CYS A CA 1
ATOM 1412 C C . CYS A 1 196 ? 16.397 -7.186 -0.728 1.00 86.94 196 CYS A C 1
ATOM 1414 O O . CYS A 1 196 ? 16.023 -8.276 -1.135 1.00 86.94 196 CYS A O 1
ATOM 1416 N N . TRP A 1 197 ? 16.398 -6.102 -1.510 1.00 85.25 197 TRP A N 1
ATOM 1417 C CA . TRP A 1 197 ? 15.900 -6.126 -2.891 1.00 85.25 197 TRP A CA 1
ATOM 1418 C C . TRP A 1 197 ? 16.667 -5.218 -3.865 1.00 85.25 197 TRP A C 1
ATOM 1420 O O . TRP A 1 197 ? 16.310 -5.121 -5.037 1.00 85.25 197 TRP A O 1
ATOM 1430 N N . ALA A 1 198 ? 17.731 -4.550 -3.407 1.00 78.38 198 ALA A N 1
ATOM 1431 C CA . ALA A 1 198 ? 18.544 -3.654 -4.234 1.00 78.38 198 ALA A CA 1
ATOM 1432 C C . ALA A 1 198 ? 19.589 -4.333 -5.115 1.00 78.38 198 ALA A C 1
ATOM 1434 O O . ALA A 1 198 ? 20.066 -3.740 -6.083 1.00 78.38 198 ALA A O 1
ATOM 1435 N N . ALA A 1 199 ? 19.982 -5.559 -4.784 1.00 65.38 199 ALA A N 1
ATOM 1436 C CA . ALA A 1 199 ? 21.038 -6.250 -5.498 1.00 65.38 199 ALA A CA 1
ATOM 1437 C C . ALA A 1 199 ? 20.467 -6.973 -6.727 1.00 65.38 199 ALA A C 1
ATOM 1439 O O . ALA A 1 199 ? 19.725 -7.931 -6.577 1.00 65.38 199 ALA A O 1
ATOM 1440 N N . ARG A 1 200 ? 20.849 -6.518 -7.931 1.00 63.53 200 ARG A N 1
ATOM 1441 C CA . ARG A 1 200 ? 20.678 -7.212 -9.229 1.00 63.53 200 ARG A CA 1
ATOM 1442 C C . ARG A 1 200 ? 19.289 -7.849 -9.429 1.00 63.53 200 ARG A C 1
ATOM 1444 O O . ARG A 1 200 ? 19.158 -9.065 -9.294 1.00 63.53 200 ARG A O 1
ATOM 1451 N N . PRO A 1 201 ? 18.266 -7.064 -9.812 1.00 62.31 201 PRO A N 1
ATOM 1452 C CA . PRO A 1 201 ? 16.959 -7.634 -10.119 1.00 62.31 201 PRO A CA 1
ATOM 1453 C C . PRO A 1 201 ? 17.107 -8.724 -11.197 1.00 62.31 201 PRO A C 1
ATOM 1455 O O . PRO A 1 201 ? 17.832 -8.512 -12.171 1.00 62.31 201 PRO A O 1
ATOM 1458 N N . TRP A 1 202 ? 16.405 -9.852 -11.026 1.00 66.00 202 TRP A N 1
ATOM 1459 C CA . TRP A 1 202 ? 16.340 -10.983 -11.974 1.00 66.00 202 TRP A CA 1
ATOM 1460 C C . TRP A 1 202 ? 17.566 -11.920 -12.045 1.00 66.00 202 TRP A C 1
ATOM 1462 O O . TRP A 1 202 ? 17.774 -12.542 -13.084 1.00 66.00 202 TRP A O 1
ATOM 1472 N N . ASN A 1 203 ? 18.385 -12.031 -10.992 1.00 58.38 203 ASN A N 1
ATOM 1473 C CA . ASN A 1 203 ? 19.507 -12.984 -10.956 1.00 58.38 203 ASN A CA 1
ATOM 1474 C C . ASN A 1 203 ? 19.166 -14.243 -10.130 1.00 58.38 203 ASN A C 1
ATOM 1476 O O . ASN A 1 203 ? 18.785 -14.110 -8.975 1.00 58.38 203 ASN A O 1
ATOM 1480 N N . ASP A 1 204 ? 19.343 -15.446 -10.688 1.00 56.75 204 ASP A N 1
ATOM 1481 C CA . ASP A 1 204 ? 18.880 -16.716 -10.086 1.00 56.75 204 ASP A CA 1
ATOM 1482 C C . ASP A 1 204 ? 19.752 -17.249 -8.925 1.00 56.75 204 ASP A C 1
ATOM 1484 O O . ASP A 1 204 ? 19.305 -18.084 -8.138 1.00 56.75 204 ASP A O 1
ATOM 1488 N N . GLU A 1 205 ? 20.990 -16.774 -8.762 1.00 47.53 205 GLU A N 1
ATOM 1489 C CA . GLU A 1 205 ? 21.845 -17.185 -7.640 1.00 47.53 205 GLU A CA 1
ATOM 1490 C C . GLU A 1 205 ? 21.591 -16.309 -6.405 1.00 47.53 205 GLU A C 1
ATOM 1492 O O . GLU A 1 205 ? 22.077 -15.181 -6.313 1.00 47.53 205 GLU A O 1
ATOM 1497 N N . ALA A 1 206 ? 20.842 -16.860 -5.443 1.00 58.75 206 ALA A N 1
ATOM 1498 C CA . ALA A 1 206 ? 20.619 -16.299 -4.107 1.00 58.75 206 ALA A CA 1
ATOM 1499 C C . ALA A 1 206 ? 20.035 -14.870 -4.092 1.00 58.75 206 ALA A C 1
ATOM 1501 O O . ALA A 1 206 ? 20.485 -14.007 -3.334 1.00 58.75 206 ALA A O 1
ATOM 1502 N N . ASP A 1 207 ? 19.006 -14.628 -4.910 1.00 82.25 207 ASP A N 1
ATOM 1503 C CA . ASP A 1 207 ? 18.235 -13.387 -4.868 1.00 82.25 207 ASP A CA 1
ATOM 1504 C C . ASP A 1 207 ? 17.578 -13.190 -3.490 1.00 82.25 207 ASP A C 1
ATOM 1506 O O . ASP A 1 207 ? 16.644 -13.901 -3.104 1.00 82.25 207 ASP A O 1
ATOM 1510 N N . LEU A 1 208 ? 18.073 -12.195 -2.748 1.00 88.38 208 LEU A N 1
ATOM 1511 C CA . LEU A 1 208 ? 17.539 -11.807 -1.442 1.00 88.38 208 LEU A CA 1
ATOM 1512 C C . LEU A 1 208 ? 16.051 -11.460 -1.523 1.00 88.38 208 LEU A C 1
ATOM 1514 O O . LEU A 1 208 ? 15.322 -11.755 -0.576 1.00 88.38 208 LEU A O 1
ATOM 1518 N N . LEU A 1 209 ? 15.599 -10.882 -2.644 1.00 91.94 209 LEU A N 1
ATOM 1519 C CA . LEU A 1 209 ? 14.199 -10.527 -2.837 1.00 91.94 209 LEU A CA 1
ATOM 1520 C C . LEU A 1 209 ? 13.343 -11.795 -2.885 1.00 91.94 209 LEU A C 1
ATOM 1522 O O . LEU A 1 209 ? 12.376 -11.909 -2.138 1.00 91.94 209 LEU A O 1
ATOM 1526 N N . SER A 1 210 ? 13.720 -12.775 -3.702 1.00 92.00 210 SER A N 1
ATOM 1527 C CA . SER A 1 210 ? 13.042 -14.073 -3.744 1.00 92.00 210 SER A CA 1
ATOM 1528 C C . SER A 1 210 ? 12.988 -14.739 -2.366 1.00 92.00 210 SER A C 1
ATOM 1530 O O . SER A 1 210 ? 11.905 -15.136 -1.939 1.00 92.00 210 SER A O 1
ATOM 1532 N N . ALA A 1 211 ? 14.102 -14.754 -1.625 1.00 92.44 211 ALA A N 1
ATOM 1533 C CA . ALA A 1 211 ? 14.155 -15.350 -0.290 1.00 92.44 211 ALA A CA 1
ATOM 1534 C C . ALA A 1 211 ? 13.190 -14.683 0.709 1.00 92.44 211 ALA A C 1
ATOM 1536 O O . ALA A 1 211 ? 12.489 -15.379 1.444 1.00 92.44 211 ALA A O 1
ATOM 1537 N N . VAL A 1 212 ? 13.106 -13.346 0.743 1.00 95.00 212 VAL A N 1
ATOM 1538 C CA . VAL A 1 212 ? 12.158 -12.659 1.642 1.00 95.00 212 VAL A CA 1
ATOM 1539 C C . VAL A 1 212 ? 10.704 -12.836 1.203 1.00 95.00 212 VAL A C 1
ATOM 1541 O O . VAL A 1 212 ? 9.819 -12.940 2.052 1.00 95.00 212 VAL A O 1
ATOM 1544 N N . LEU A 1 213 ? 10.436 -12.912 -0.104 1.00 96.06 213 LEU A N 1
ATOM 1545 C CA . LEU A 1 213 ? 9.087 -13.166 -0.612 1.00 96.06 213 LEU A CA 1
ATOM 1546 C C . LEU A 1 213 ? 8.631 -14.606 -0.328 1.00 96.06 213 LEU A C 1
ATOM 1548 O O . LEU A 1 213 ? 7.457 -14.806 -0.021 1.00 96.06 213 LEU A O 1
ATOM 1552 N N . ASP A 1 214 ? 9.536 -15.590 -0.376 1.00 96.00 214 ASP A N 1
ATOM 1553 C CA . ASP A 1 214 ? 9.255 -16.980 0.015 1.00 96.00 214 ASP A CA 1
ATOM 1554 C C . ASP A 1 214 ? 8.860 -17.079 1.492 1.00 96.00 214 ASP A C 1
ATOM 1556 O O . ASP A 1 214 ? 7.897 -17.766 1.831 1.00 96.00 214 ASP A O 1
ATOM 1560 N N . VAL A 1 215 ? 9.554 -16.344 2.369 1.00 96.69 215 VAL A N 1
ATOM 1561 C CA . VAL A 1 215 ? 9.199 -16.259 3.794 1.00 96.69 215 VAL A CA 1
ATOM 1562 C C . VAL A 1 215 ? 7.777 -15.730 3.971 1.00 96.69 215 VAL A C 1
ATOM 1564 O O . VAL A 1 215 ? 6.976 -16.343 4.675 1.00 96.69 215 VAL A O 1
ATOM 1567 N N . LEU A 1 216 ? 7.439 -14.617 3.315 1.00 97.75 216 LEU A N 1
ATOM 1568 C CA . LEU A 1 216 ? 6.111 -14.015 3.435 1.00 97.75 216 LEU A CA 1
ATOM 1569 C C . LEU A 1 216 ? 5.005 -14.917 2.887 1.00 97.75 216 LEU A C 1
ATOM 1571 O O . LEU A 1 216 ? 3.964 -15.054 3.528 1.00 97.75 216 LEU A O 1
ATOM 1575 N N . ALA A 1 217 ? 5.244 -15.568 1.746 1.00 96.12 217 ALA A N 1
ATOM 1576 C CA . ALA A 1 217 ? 4.299 -16.506 1.153 1.00 96.12 217 ALA A CA 1
ATOM 1577 C C . ALA A 1 217 ? 4.052 -17.725 2.054 1.00 96.12 217 ALA A C 1
ATOM 1579 O O . ALA A 1 217 ? 2.904 -18.130 2.223 1.00 96.12 217 ALA A O 1
ATOM 1580 N N . ALA A 1 218 ? 5.099 -18.268 2.682 1.00 95.12 218 ALA A N 1
ATOM 1581 C CA . ALA A 1 218 ? 4.982 -19.410 3.588 1.00 95.12 218 ALA A CA 1
ATOM 1582 C C . ALA A 1 218 ? 4.183 -19.090 4.864 1.00 95.12 218 ALA A C 1
ATOM 1584 O O . ALA A 1 218 ? 3.484 -19.956 5.382 1.00 95.12 218 ALA A O 1
ATOM 1585 N N . VAL A 1 219 ? 4.283 -17.855 5.366 1.00 92.19 219 VAL A N 1
ATOM 1586 C CA . VAL A 1 219 ? 3.592 -17.403 6.588 1.00 92.19 219 VAL A CA 1
ATOM 1587 C C . VAL A 1 219 ? 2.216 -16.782 6.278 1.00 92.19 219 VAL A C 1
ATOM 1589 O O . VAL A 1 219 ? 1.393 -16.605 7.171 1.00 92.19 219 VAL A O 1
ATOM 1592 N N . GLY A 1 220 ? 1.931 -16.469 5.010 1.00 91.06 220 GLY A N 1
ATOM 1593 C CA . GLY A 1 220 ? 0.662 -15.874 4.577 1.00 91.06 220 GLY A CA 1
ATOM 1594 C C . GLY A 1 220 ? 0.536 -14.373 4.862 1.00 91.06 220 GLY A C 1
ATOM 1595 O O . GLY A 1 220 ? -0.577 -13.852 4.916 1.00 91.06 220 GLY A O 1
ATOM 1596 N N . GLN A 1 221 ? 1.656 -13.664 5.044 1.00 96.06 221 GLN A N 1
ATOM 1597 C CA . GLN A 1 221 ? 1.672 -12.214 5.280 1.00 96.06 221 GLN A CA 1
ATOM 1598 C C . GLN A 1 221 ? 1.913 -11.439 3.987 1.00 96.06 221 GLN A C 1
ATOM 1600 O O . GLN A 1 221 ? 2.545 -11.931 3.058 1.00 96.06 221 GLN A O 1
ATOM 1605 N N . ARG A 1 222 ? 1.420 -10.200 3.907 1.00 97.88 222 ARG A N 1
ATOM 1606 C CA . ARG A 1 222 ? 1.569 -9.372 2.700 1.00 97.88 222 ARG A CA 1
ATOM 1607 C C . ARG A 1 222 ? 2.968 -8.773 2.607 1.00 97.88 222 ARG A C 1
ATOM 1609 O O . ARG A 1 222 ? 3.585 -8.442 3.619 1.00 97.88 222 ARG A O 1
ATOM 1616 N N . ALA A 1 223 ? 3.432 -8.539 1.386 1.00 98.38 223 ALA A N 1
ATOM 1617 C CA . ALA A 1 223 ? 4.626 -7.735 1.163 1.00 98.38 223 ALA A CA 1
ATOM 1618 C C . ALA A 1 223 ? 4.287 -6.241 1.173 1.00 98.38 223 ALA A C 1
ATOM 1620 O O . ALA A 1 223 ? 3.247 -5.805 0.677 1.00 98.38 223 ALA A O 1
ATOM 1621 N N . LYS A 1 224 ? 5.190 -5.422 1.697 1.00 98.00 224 LYS A N 1
ATOM 1622 C CA . LYS A 1 224 ? 5.108 -3.970 1.583 1.00 98.00 224 LYS A CA 1
ATOM 1623 C C . LYS A 1 224 ? 6.440 -3.426 1.093 1.00 98.00 224 LYS A C 1
ATOM 1625 O O . LYS A 1 224 ? 7.498 -3.808 1.586 1.00 98.00 224 LYS A O 1
ATOM 1630 N N . LEU A 1 225 ? 6.388 -2.523 0.120 1.00 95.94 225 LEU A N 1
ATOM 1631 C CA . LEU A 1 225 ? 7.583 -1.908 -0.449 1.00 95.94 225 LEU A CA 1
ATOM 1632 C C . LEU A 1 225 ? 7.403 -0.397 -0.581 1.00 95.94 225 LEU A C 1
ATOM 1634 O O . LEU A 1 225 ? 6.362 0.091 -1.028 1.00 95.94 225 LEU A O 1
ATOM 1638 N N . ARG A 1 226 ? 8.433 0.351 -0.182 1.00 95.25 226 ARG A N 1
ATOM 1639 C CA . ARG A 1 226 ? 8.479 1.803 -0.361 1.00 95.25 226 ARG A CA 1
ATOM 1640 C C . ARG A 1 226 ? 8.873 2.160 -1.789 1.00 95.25 226 ARG A C 1
ATOM 1642 O O . ARG A 1 226 ? 9.852 1.634 -2.310 1.00 95.25 226 ARG A O 1
ATOM 1649 N N . THR A 1 227 ? 8.147 3.098 -2.387 1.00 95.25 227 THR A N 1
ATOM 1650 C CA . THR A 1 227 ? 8.399 3.620 -3.739 1.00 95.25 227 THR A CA 1
ATOM 1651 C C . THR A 1 227 ? 8.844 5.086 -3.765 1.00 95.25 227 THR A C 1
ATOM 1653 O O . THR A 1 227 ? 8.894 5.701 -4.829 1.00 95.25 227 THR A O 1
ATOM 1656 N N . GLY A 1 228 ? 9.169 5.651 -2.603 1.00 92.38 228 GLY A N 1
ATOM 1657 C CA . GLY A 1 228 ? 9.722 6.991 -2.471 1.00 92.38 228 GLY A CA 1
ATOM 1658 C C . GLY A 1 228 ? 10.149 7.304 -1.039 1.00 92.38 228 GLY A C 1
ATOM 1659 O O . GLY A 1 228 ? 9.885 6.552 -0.097 1.00 92.38 228 GLY A O 1
ATOM 1660 N N . GLY A 1 229 ? 10.800 8.449 -0.861 1.00 88.62 229 GLY A N 1
ATOM 1661 C CA . GLY A 1 229 ? 11.285 8.900 0.439 1.00 88.62 229 GLY A CA 1
ATOM 1662 C C . GLY A 1 229 ? 11.977 10.254 0.357 1.00 88.62 229 GLY A C 1
ATOM 1663 O O . GLY A 1 229 ? 11.763 11.007 -0.587 1.00 88.62 229 GLY A O 1
ATOM 1664 N N . LEU A 1 230 ? 12.781 10.562 1.375 1.00 84.88 230 LEU A N 1
ATOM 1665 C CA . LEU A 1 230 ? 13.559 11.804 1.445 1.00 84.88 230 LEU A CA 1
ATOM 1666 C C . LEU A 1 230 ? 14.937 11.684 0.778 1.00 84.88 230 LEU A C 1
ATOM 1668 O O . LEU A 1 230 ? 15.613 12.693 0.612 1.00 84.88 230 LEU A O 1
ATOM 1672 N N . THR A 1 231 ? 15.355 10.470 0.411 1.00 84.94 231 THR A N 1
ATOM 1673 C CA . THR A 1 231 ? 16.636 10.210 -0.253 1.00 84.94 231 THR A CA 1
ATOM 1674 C C . THR A 1 231 ? 16.409 9.567 -1.625 1.00 84.94 231 THR A C 1
ATOM 1676 O O . THR A 1 231 ? 15.394 8.883 -1.808 1.00 84.94 231 THR A O 1
ATOM 1679 N N . PRO A 1 232 ? 17.326 9.747 -2.594 1.00 82.56 232 PRO A N 1
ATOM 1680 C CA . PRO A 1 232 ?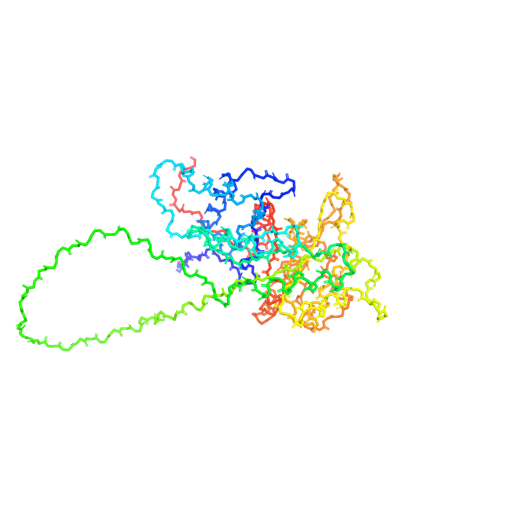 17.210 9.138 -3.921 1.00 82.56 232 PRO A CA 1
ATOM 1681 C C . PRO A 1 232 ? 17.070 7.609 -3.891 1.00 82.56 232 PRO A C 1
ATOM 1683 O O . PRO A 1 232 ? 16.328 7.035 -4.684 1.00 82.56 232 PRO A O 1
ATOM 1686 N N . GLU A 1 233 ? 17.722 6.935 -2.943 1.00 81.12 233 GLU A N 1
ATOM 1687 C CA . GLU A 1 233 ? 17.746 5.469 -2.828 1.00 81.12 233 GLU A CA 1
ATOM 1688 C C . GLU A 1 233 ? 16.388 4.877 -2.433 1.00 81.12 233 GLU A C 1
ATOM 1690 O O . GLU A 1 233 ? 16.159 3.677 -2.619 1.00 81.12 233 GLU A O 1
ATOM 1695 N N . ALA A 1 234 ? 15.487 5.711 -1.901 1.00 88.00 234 ALA A N 1
ATOM 1696 C CA . ALA A 1 234 ? 14.122 5.335 -1.560 1.00 88.00 234 ALA A CA 1
ATOM 1697 C C . ALA A 1 234 ? 13.202 5.216 -2.790 1.00 88.00 234 ALA A C 1
ATOM 1699 O O . ALA A 1 234 ? 12.066 4.765 -2.653 1.00 88.00 234 ALA A O 1
ATOM 1700 N N . PHE A 1 235 ? 13.672 5.613 -3.978 1.00 92.44 235 PHE A N 1
ATOM 1701 C CA . PHE A 1 235 ? 12.931 5.537 -5.235 1.00 92.44 235 PHE A CA 1
ATOM 1702 C C . PHE A 1 235 ? 13.426 4.343 -6.070 1.00 92.44 235 PHE A C 1
ATOM 1704 O O . PHE A 1 235 ? 14.446 4.459 -6.752 1.00 92.44 235 PHE A O 1
ATOM 1711 N N . PRO A 1 236 ? 12.733 3.187 -6.046 1.00 93.44 236 PRO A N 1
ATOM 1712 C CA . PRO A 1 236 ? 13.130 2.028 -6.836 1.00 93.44 236 PRO A CA 1
ATOM 1713 C C . PRO A 1 236 ? 13.117 2.341 -8.332 1.00 93.44 236 PRO A C 1
ATOM 1715 O O . PRO A 1 236 ? 12.193 2.970 -8.851 1.00 93.44 236 PRO A O 1
ATOM 1718 N N . GLY A 1 237 ? 14.095 1.822 -9.067 1.00 93.00 237 GLY A N 1
ATOM 1719 C CA . GLY A 1 237 ? 14.076 1.815 -10.523 1.00 93.00 237 GLY A CA 1
ATOM 1720 C C . GLY A 1 237 ? 12.971 0.910 -11.087 1.00 93.00 237 GLY A C 1
ATOM 1721 O O . GLY A 1 237 ? 12.397 0.065 -10.405 1.00 93.00 237 GLY A O 1
ATOM 1722 N N . THR A 1 238 ? 12.687 1.045 -12.388 1.00 95.25 238 THR A N 1
ATOM 1723 C CA . THR A 1 238 ? 11.667 0.203 -13.063 1.00 95.25 238 THR A CA 1
ATOM 1724 C C . THR A 1 238 ? 11.982 -1.287 -13.026 1.00 95.25 238 THR A C 1
ATOM 1726 O O . THR A 1 238 ? 11.067 -2.083 -12.868 1.00 95.25 238 THR A O 1
ATOM 1729 N N . ALA A 1 239 ? 13.256 -1.667 -13.142 1.00 93.31 239 ALA A N 1
ATOM 1730 C CA . ALA A 1 239 ? 13.660 -3.070 -13.099 1.00 93.31 239 ALA A CA 1
ATOM 1731 C C . ALA A 1 239 ? 13.489 -3.682 -11.700 1.00 93.31 239 ALA A C 1
ATOM 1733 O O . ALA A 1 239 ? 13.061 -4.826 -11.595 1.00 93.31 239 ALA A O 1
ATOM 1734 N N . GLU A 1 240 ? 13.783 -2.911 -10.649 1.00 94.19 240 GLU A N 1
ATOM 1735 C CA . GLU A 1 240 ? 13.648 -3.340 -9.251 1.00 94.19 240 GLU A CA 1
ATOM 1736 C C . GLU A 1 240 ? 12.177 -3.523 -8.880 1.00 94.19 240 GLU A C 1
ATOM 1738 O O . GLU A 1 240 ? 11.786 -4.576 -8.383 1.00 94.19 240 GLU A O 1
ATOM 1743 N N . LEU A 1 241 ? 11.337 -2.531 -9.204 1.00 95.94 241 LEU A N 1
ATOM 1744 C CA . LEU A 1 241 ? 9.903 -2.643 -8.962 1.00 95.94 241 LEU A CA 1
ATOM 1745 C C . LEU A 1 241 ? 9.288 -3.772 -9.802 1.00 95.94 241 LEU A C 1
ATOM 1747 O O . LEU A 1 241 ? 8.481 -4.531 -9.283 1.00 95.94 241 LEU A O 1
ATOM 1751 N N . ALA A 1 242 ? 9.700 -3.953 -11.061 1.00 96.88 242 ALA A N 1
ATOM 1752 C CA . ALA A 1 242 ? 9.216 -5.062 -11.883 1.00 96.88 242 ALA A CA 1
ATOM 1753 C C . ALA A 1 242 ? 9.570 -6.4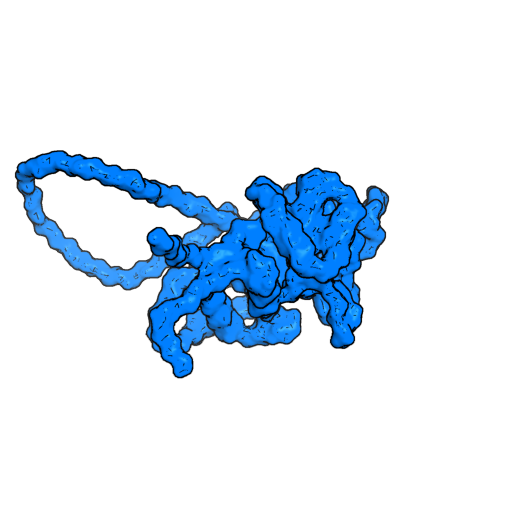39 -11.294 1.00 96.88 242 ALA A C 1
ATOM 1755 O O . ALA A 1 242 ? 8.714 -7.322 -11.300 1.00 96.88 242 ALA A O 1
ATOM 1756 N N . ALA A 1 243 ? 10.788 -6.612 -10.764 1.00 95.38 243 ALA A N 1
ATOM 1757 C CA . ALA A 1 243 ? 11.201 -7.853 -10.106 1.00 95.38 243 ALA A CA 1
ATOM 1758 C C . ALA A 1 243 ? 10.346 -8.136 -8.862 1.00 95.38 243 ALA A C 1
ATOM 1760 O O . ALA A 1 243 ? 9.870 -9.254 -8.682 1.00 95.38 243 ALA A O 1
ATOM 1761 N N . PHE A 1 244 ? 10.068 -7.108 -8.054 1.00 96.69 244 PHE A N 1
ATOM 1762 C CA . PHE A 1 244 ? 9.165 -7.219 -6.907 1.00 96.69 244 PHE A CA 1
ATOM 1763 C C . PHE A 1 244 ? 7.744 -7.626 -7.317 1.00 96.69 244 PHE A C 1
ATOM 1765 O O . PHE A 1 244 ? 7.190 -8.567 -6.748 1.00 96.69 244 PHE A O 1
ATOM 1772 N N . LEU A 1 245 ? 7.166 -6.961 -8.325 1.00 97.94 245 LEU A N 1
ATOM 1773 C CA . LEU A 1 245 ? 5.819 -7.270 -8.815 1.00 97.94 245 LEU A CA 1
ATOM 1774 C C . LEU A 1 245 ? 5.731 -8.710 -9.337 1.00 97.94 245 LEU A C 1
ATOM 1776 O O . LEU A 1 245 ? 4.827 -9.447 -8.948 1.00 97.94 245 LEU A O 1
ATOM 1780 N N . ALA A 1 246 ? 6.686 -9.129 -10.171 1.00 97.00 246 ALA A N 1
ATOM 1781 C CA . ALA A 1 246 ? 6.734 -10.490 -10.697 1.00 97.00 246 ALA A CA 1
ATOM 1782 C C . ALA A 1 246 ? 6.933 -11.531 -9.589 1.00 97.00 246 ALA A C 1
ATOM 1784 O O . ALA A 1 246 ? 6.224 -12.535 -9.561 1.00 97.00 246 ALA A O 1
ATOM 1785 N N . GLY A 1 247 ? 7.840 -11.270 -8.643 1.00 95.75 247 GLY A N 1
ATOM 1786 C CA . GLY A 1 247 ? 8.104 -12.153 -7.511 1.00 95.75 247 GLY A CA 1
ATOM 1787 C C . GLY A 1 247 ? 6.883 -12.347 -6.611 1.00 95.75 247 GLY A C 1
ATOM 1788 O O . GLY A 1 247 ? 6.627 -13.472 -6.176 1.00 95.75 247 GLY A O 1
ATOM 1789 N N . CYS A 1 248 ? 6.107 -11.283 -6.372 1.00 97.75 248 CYS A N 1
ATOM 1790 C CA . CYS A 1 248 ? 4.851 -11.360 -5.628 1.00 97.75 248 CYS A CA 1
ATOM 1791 C C . CYS A 1 248 ? 3.786 -12.147 -6.400 1.00 97.75 248 CYS A C 1
ATOM 1793 O O . CYS A 1 248 ? 3.144 -13.034 -5.842 1.00 97.75 248 CYS A O 1
ATOM 1795 N N . VAL A 1 249 ? 3.609 -11.862 -7.694 1.00 97.94 249 VAL A N 1
ATOM 1796 C CA . VAL A 1 249 ? 2.619 -12.548 -8.538 1.00 97.94 249 VAL A CA 1
ATOM 1797 C C . VAL A 1 249 ? 2.911 -14.044 -8.643 1.00 97.94 249 VAL A C 1
ATOM 1799 O O . VAL A 1 249 ? 1.996 -14.842 -8.455 1.00 97.94 249 VAL A O 1
ATOM 1802 N N . ALA A 1 250 ? 4.174 -14.427 -8.853 1.00 96.50 250 ALA A N 1
ATOM 1803 C CA . ALA A 1 250 ? 4.598 -15.826 -8.940 1.00 96.50 250 ALA A CA 1
ATOM 1804 C C . ALA A 1 250 ? 4.265 -16.640 -7.677 1.00 96.50 250 ALA A C 1
ATOM 1806 O O . ALA A 1 250 ? 4.063 -17.848 -7.754 1.00 96.50 250 ALA A O 1
ATOM 1807 N N . ARG A 1 251 ? 4.175 -15.973 -6.520 1.00 96.62 251 ARG A N 1
ATOM 1808 C CA . ARG A 1 251 ? 3.865 -16.576 -5.215 1.00 96.62 251 ARG A CA 1
ATOM 1809 C C . ARG A 1 251 ? 2.413 -16.392 -4.787 1.00 96.62 251 ARG A C 1
ATOM 1811 O O . ARG A 1 251 ? 2.071 -16.741 -3.664 1.00 96.62 251 ARG A O 1
ATOM 1818 N N . ALA A 1 252 ? 1.575 -15.789 -5.635 1.00 96.81 252 ALA A N 1
ATOM 1819 C CA . ALA A 1 252 ? 0.250 -15.314 -5.246 1.00 96.81 252 ALA A CA 1
ATOM 1820 C C . ALA A 1 252 ? 0.292 -14.515 -3.923 1.00 96.81 252 ALA A C 1
ATOM 1822 O O . ALA A 1 252 ? -0.567 -14.665 -3.053 1.00 96.81 252 ALA A O 1
ATOM 1823 N N . LEU A 1 253 ? 1.289 -13.640 -3.786 1.00 97.62 253 LEU A N 1
ATOM 1824 C CA . LEU A 1 253 ? 1.512 -12.817 -2.605 1.00 97.62 253 LEU A CA 1
ATOM 1825 C C . LEU A 1 253 ? 0.859 -11.441 -2.797 1.00 97.62 253 LEU A C 1
ATOM 1827 O O . LEU A 1 253 ? 1.211 -10.729 -3.744 1.00 97.62 253 LEU A O 1
ATOM 1831 N N . PRO A 1 254 ? -0.100 -11.036 -1.947 1.00 98.25 254 PRO A N 1
ATOM 1832 C CA . PRO A 1 254 ? -0.615 -9.678 -1.978 1.00 98.25 254 PRO A CA 1
ATOM 1833 C C . PRO A 1 254 ? 0.449 -8.691 -1.496 1.00 98.25 254 PRO A C 1
ATOM 183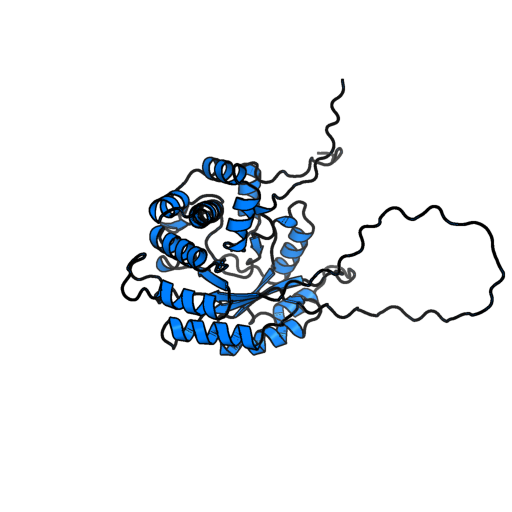5 O O . PRO A 1 254 ? 1.226 -8.983 -0.583 1.00 98.25 254 PRO A O 1
ATOM 1838 N N . PHE A 1 255 ? 0.458 -7.502 -2.082 1.00 98.62 255 PHE A N 1
ATOM 1839 C CA . PHE A 1 255 ? 1.382 -6.445 -1.732 1.00 98.62 255 PHE A CA 1
ATOM 1840 C C . PHE A 1 255 ? 0.731 -5.068 -1.711 1.00 98.62 255 PHE A C 1
ATOM 1842 O O . PHE A 1 255 ? -0.220 -4.775 -2.441 1.00 98.62 255 PHE A O 1
ATOM 1849 N N . LYS A 1 256 ? 1.315 -4.196 -0.895 1.00 97.50 256 LYS A N 1
ATOM 1850 C CA . LYS A 1 256 ? 0.997 -2.773 -0.820 1.00 97.50 256 LYS A CA 1
ATOM 1851 C C . LYS A 1 256 ? 2.245 -1.949 -1.102 1.00 97.50 256 LYS A C 1
ATOM 1853 O O . LYS A 1 256 ? 3.352 -2.331 -0.726 1.00 97.50 256 LYS A O 1
ATOM 1858 N N . LEU A 1 257 ? 2.057 -0.793 -1.726 1.00 97.75 257 LEU A N 1
ATOM 1859 C CA . LEU A 1 257 ? 3.133 0.172 -1.941 1.00 97.75 257 LEU A CA 1
ATOM 1860 C C . LEU A 1 257 ? 2.918 1.419 -1.087 1.00 97.75 257 LEU A C 1
ATOM 1862 O O . LEU A 1 257 ? 1.788 1.833 -0.830 1.00 97.75 257 LEU A O 1
ATOM 1866 N N . THR A 1 258 ? 3.997 2.039 -0.629 1.00 94.56 258 THR A N 1
ATOM 1867 C CA . THR A 1 258 ? 3.916 3.270 0.167 1.00 94.56 258 THR A CA 1
ATOM 1868 C C . THR A 1 258 ? 4.928 4.298 -0.299 1.00 94.56 258 THR A C 1
ATOM 1870 O O . THR A 1 258 ? 5.987 3.947 -0.806 1.00 94.56 258 THR A O 1
ATOM 1873 N N . ALA A 1 259 ? 4.600 5.574 -0.085 1.00 87.38 259 ALA A N 1
ATOM 1874 C CA . ALA A 1 259 ? 5.395 6.739 -0.474 1.00 87.38 259 ALA A CA 1
ATOM 1875 C C . ALA A 1 259 ? 5.640 6.876 -1.994 1.00 87.38 259 ALA A C 1
ATOM 1877 O O . ALA A 1 259 ? 6.054 5.951 -2.680 1.00 87.38 259 ALA A O 1
ATOM 1878 N N . GLY A 1 260 ? 5.415 8.073 -2.540 1.00 83.38 260 GLY A N 1
ATOM 1879 C CA . GLY A 1 260 ? 5.814 8.422 -3.910 1.00 83.38 260 GLY A CA 1
ATOM 1880 C C . GLY A 1 260 ? 4.768 8.210 -5.013 1.00 83.38 260 GLY A C 1
ATOM 1881 O O . GLY A 1 260 ? 4.943 8.790 -6.082 1.00 83.38 260 GLY A O 1
ATOM 1882 N N . LEU A 1 261 ? 3.670 7.482 -4.772 1.00 90.81 261 LEU A N 1
ATOM 1883 C CA . LEU A 1 261 ? 2.602 7.230 -5.760 1.00 90.81 261 LEU A CA 1
ATOM 1884 C C . LEU A 1 261 ? 1.527 8.337 -5.766 1.00 90.81 261 LEU A C 1
ATOM 1886 O O . LEU A 1 261 ? 0.388 8.118 -5.363 1.00 90.81 261 LEU A O 1
ATOM 1890 N N . HIS A 1 262 ? 1.882 9.548 -6.200 1.00 87.88 262 HIS A N 1
ATOM 1891 C CA . HIS A 1 262 ? 0.970 10.709 -6.160 1.00 87.88 262 HIS A CA 1
ATOM 1892 C C . HIS A 1 262 ? 0.148 10.914 -7.429 1.00 87.88 262 HIS A C 1
ATOM 1894 O O . HIS A 1 262 ? -0.908 11.539 -7.381 1.00 87.88 262 HIS A O 1
ATOM 1900 N N . ARG A 1 263 ? 0.649 10.419 -8.563 1.00 95.81 263 ARG A N 1
ATOM 1901 C CA . ARG A 1 263 ? 0.087 10.665 -9.892 1.00 95.81 263 ARG A CA 1
ATOM 1902 C C . ARG A 1 263 ? -0.318 9.361 -10.558 1.00 95.81 263 ARG A C 1
ATOM 1904 O O . ARG A 1 263 ? 0.222 8.300 -10.241 1.00 95.81 263 ARG A O 1
ATOM 1911 N N . ALA A 1 264 ? -1.256 9.441 -11.493 1.00 97.50 264 ALA A N 1
ATOM 1912 C CA . ALA A 1 264 ? -1.715 8.281 -12.250 1.00 97.50 264 ALA A CA 1
ATOM 1913 C C . ALA A 1 264 ? -0.587 7.660 -13.084 1.00 97.50 264 ALA A C 1
ATOM 1915 O O . ALA A 1 264 ? -0.437 6.437 -13.090 1.00 97.50 264 ALA A O 1
ATOM 1916 N N . ALA A 1 265 ? 0.222 8.504 -13.730 1.00 98.19 265 ALA A N 1
ATOM 1917 C CA . ALA A 1 265 ? 1.377 8.101 -14.523 1.00 98.19 265 ALA A CA 1
ATOM 1918 C C . ALA A 1 265 ? 2.706 8.489 -13.861 1.00 98.19 265 ALA A C 1
ATOM 1920 O O . ALA A 1 265 ? 2.779 9.422 -13.060 1.00 98.19 265 ALA A O 1
ATOM 1921 N N . ARG A 1 266 ? 3.764 7.771 -14.243 1.00 96.94 266 ARG A N 1
ATOM 1922 C CA . ARG A 1 266 ? 5.162 8.050 -13.914 1.00 96.94 266 ARG A CA 1
ATOM 1923 C C . ARG A 1 266 ? 5.535 9.477 -14.319 1.00 96.94 266 ARG A C 1
ATOM 1925 O O . ARG A 1 266 ? 5.194 9.915 -15.415 1.00 96.94 266 ARG A O 1
ATOM 1932 N N . TYR A 1 267 ? 6.308 10.167 -13.485 1.00 95.06 267 TYR A N 1
ATOM 1933 C CA . TYR A 1 267 ? 6.809 11.510 -13.786 1.00 95.06 267 TYR A CA 1
ATOM 1934 C C . TYR A 1 267 ? 8.188 11.763 -13.161 1.00 95.06 267 TYR A C 1
ATOM 1936 O O . TYR A 1 267 ? 8.575 11.107 -12.194 1.00 95.06 267 TYR A O 1
ATOM 1944 N N . LEU A 1 268 ? 8.937 12.709 -13.731 1.00 94.19 268 LEU A N 1
ATOM 1945 C CA . LEU A 1 268 ? 10.147 13.266 -13.125 1.00 94.19 268 LEU A CA 1
ATOM 1946 C C . LEU A 1 268 ? 9.744 14.471 -12.273 1.00 94.19 268 LEU A C 1
ATOM 1948 O O . LEU A 1 268 ? 9.171 15.427 -12.796 1.00 94.19 268 LEU A O 1
ATOM 1952 N N . ASP A 1 269 ? 10.046 14.434 -10.981 1.00 90.56 269 ASP A N 1
ATOM 1953 C CA . ASP A 1 269 ? 9.938 15.605 -10.121 1.00 90.56 269 ASP A CA 1
ATOM 1954 C C . ASP A 1 269 ? 11.144 16.514 -10.379 1.00 90.56 269 ASP A C 1
ATOM 1956 O O . ASP A 1 269 ? 12.280 16.174 -10.058 1.00 90.56 269 ASP A O 1
ATOM 1960 N N . LEU A 1 270 ? 10.904 17.676 -10.989 1.00 88.94 270 LEU A N 1
ATOM 1961 C CA . LEU A 1 270 ? 11.960 18.630 -11.331 1.00 88.94 270 LEU A CA 1
ATOM 1962 C C . LEU A 1 270 ? 12.575 19.311 -10.100 1.00 88.94 270 LEU A C 1
ATOM 1964 O O . LEU A 1 270 ? 13.692 19.813 -10.193 1.00 88.94 270 LEU A O 1
ATOM 1968 N N . GLY A 1 271 ? 11.868 19.339 -8.966 1.00 87.62 271 GLY A N 1
ATOM 1969 C CA . GLY A 1 271 ? 12.374 19.917 -7.724 1.00 87.62 271 GLY A CA 1
ATOM 1970 C C . GLY A 1 271 ? 13.362 18.998 -7.010 1.00 87.62 271 GLY A C 1
ATOM 1971 O O . GLY A 1 271 ? 14.345 19.471 -6.446 1.00 87.62 271 GLY A O 1
ATOM 1972 N N . THR A 1 272 ? 13.124 17.686 -7.054 1.00 87.50 272 THR A N 1
ATOM 1973 C CA . THR A 1 272 ? 13.960 16.686 -6.363 1.00 87.50 272 THR A CA 1
ATOM 1974 C C . THR A 1 272 ? 14.875 15.895 -7.299 1.00 87.50 272 THR A C 1
ATOM 1976 O O . THR A 1 272 ? 15.804 15.235 -6.838 1.00 87.50 272 THR A O 1
ATOM 1979 N N . GLY A 1 273 ? 14.621 15.926 -8.609 1.00 88.94 273 GLY A N 1
ATOM 1980 C CA . GLY A 1 273 ? 15.275 15.071 -9.601 1.00 88.94 273 GLY A CA 1
ATOM 1981 C C . GLY A 1 273 ? 14.850 13.598 -9.527 1.00 88.94 273 GLY A C 1
ATOM 1982 O O . GLY A 1 273 ? 15.351 12.779 -10.299 1.00 88.94 273 GLY A O 1
ATOM 1983 N N . ALA A 1 274 ? 13.938 13.240 -8.617 1.00 90.44 274 ALA A N 1
ATOM 1984 C CA . ALA A 1 274 ? 13.487 11.871 -8.432 1.00 90.44 274 ALA A CA 1
ATOM 1985 C C . ALA A 1 274 ? 12.465 11.478 -9.504 1.00 90.44 274 ALA A C 1
ATOM 1987 O O . ALA A 1 274 ? 11.594 12.261 -9.891 1.00 90.44 274 ALA A O 1
ATOM 1988 N N . VAL A 1 275 ? 12.533 10.229 -9.965 1.00 92.94 275 VAL A N 1
ATOM 1989 C CA . VAL A 1 275 ? 11.515 9.684 -10.864 1.00 92.94 275 VAL A CA 1
ATOM 1990 C C . VAL A 1 275 ? 10.502 8.887 -10.059 1.00 92.94 275 VAL A C 1
ATOM 1992 O O . VAL A 1 275 ? 10.820 7.846 -9.489 1.00 92.94 275 VAL A O 1
ATOM 1995 N N . HIS A 1 276 ? 9.267 9.367 -10.056 1.00 95.00 276 HIS A N 1
ATOM 1996 C CA . HIS A 1 276 ? 8.141 8.750 -9.375 1.00 95.00 276 HIS A CA 1
ATOM 1997 C C . HIS A 1 276 ? 7.436 7.754 -10.291 1.00 95.00 276 HIS A C 1
ATOM 1999 O O . HIS A 1 276 ? 7.230 8.030 -11.474 1.00 95.00 276 HIS A O 1
ATOM 2005 N N . HIS A 1 277 ? 7.014 6.614 -9.745 1.00 97.25 277 HIS A N 1
ATOM 2006 C CA . HIS A 1 277 ? 6.078 5.717 -10.428 1.00 97.25 277 HIS A CA 1
ATOM 2007 C C . HIS A 1 277 ? 4.648 6.256 -10.321 1.00 97.25 277 HIS A C 1
ATOM 2009 O O . HIS A 1 277 ? 4.311 6.949 -9.362 1.00 97.25 277 HIS A O 1
ATOM 2015 N N . GLY A 1 278 ? 3.803 5.923 -11.297 1.00 97.94 278 GLY A N 1
ATOM 2016 C CA . GLY A 1 278 ? 2.369 6.193 -11.229 1.00 97.94 278 GLY A CA 1
ATOM 2017 C C . GLY A 1 278 ? 1.586 5.011 -10.664 1.00 97.94 278 GLY A C 1
ATOM 2018 O O . GLY A 1 278 ? 1.948 3.854 -10.893 1.00 97.94 278 GLY A O 1
ATOM 2019 N N . PHE A 1 279 ? 0.486 5.263 -9.955 1.00 98.44 279 PHE A N 1
ATOM 2020 C CA . PHE A 1 279 ? -0.335 4.167 -9.421 1.00 98.44 279 PHE A CA 1
ATOM 2021 C C . PHE A 1 279 ? -1.035 3.359 -10.531 1.00 98.44 279 PHE A C 1
ATOM 2023 O O . PHE A 1 279 ? -1.216 2.151 -10.373 1.00 98.44 279 PHE A O 1
ATOM 2030 N N . LEU A 1 280 ? -1.356 3.966 -11.687 1.00 98.69 280 LEU A N 1
ATOM 2031 C CA . LEU A 1 280 ? -1.868 3.214 -12.841 1.00 98.69 280 LEU A CA 1
ATOM 2032 C C . LEU A 1 280 ? -0.759 2.431 -13.550 1.00 98.69 280 LEU A C 1
ATOM 2034 O O . LEU A 1 280 ? -1.032 1.345 -14.054 1.00 98.69 280 LEU A O 1
ATOM 2038 N N . ASN A 1 281 ? 0.490 2.918 -13.548 1.00 98.81 281 ASN A N 1
ATOM 2039 C CA . ASN A 1 281 ? 1.622 2.124 -14.040 1.00 98.81 281 ASN A CA 1
ATOM 2040 C C . ASN A 1 281 ? 1.750 0.818 -13.257 1.00 98.81 281 ASN A C 1
ATOM 2042 O O . ASN A 1 281 ? 1.886 -0.240 -13.862 1.00 98.81 281 ASN A O 1
ATOM 2046 N N . VAL A 1 282 ? 1.685 0.889 -11.923 1.00 98.75 282 VAL A N 1
ATOM 2047 C CA . VAL A 1 282 ? 1.755 -0.295 -11.054 1.00 98.75 282 VAL A CA 1
ATOM 2048 C C . VAL A 1 282 ? 0.576 -1.226 -11.310 1.00 98.75 282 VAL A C 1
ATOM 2050 O O . VAL A 1 282 ? 0.783 -2.429 -11.460 1.00 98.75 282 VAL A O 1
ATOM 2053 N N . LEU A 1 283 ? -0.646 -0.694 -11.399 1.00 98.81 283 LEU A N 1
ATOM 2054 C CA . LEU A 1 283 ? -1.843 -1.496 -11.653 1.00 98.81 283 LEU A CA 1
ATOM 2055 C C . LEU A 1 283 ? -1.755 -2.245 -12.994 1.00 98.81 283 LEU A C 1
ATOM 2057 O O . LEU A 1 283 ? -1.971 -3.455 -13.034 1.00 98.81 283 LEU A O 1
ATOM 2061 N N . VAL A 1 284 ? -1.363 -1.557 -14.071 1.00 98.88 284 VAL A N 1
ATOM 2062 C CA . VAL A 1 284 ? -1.171 -2.164 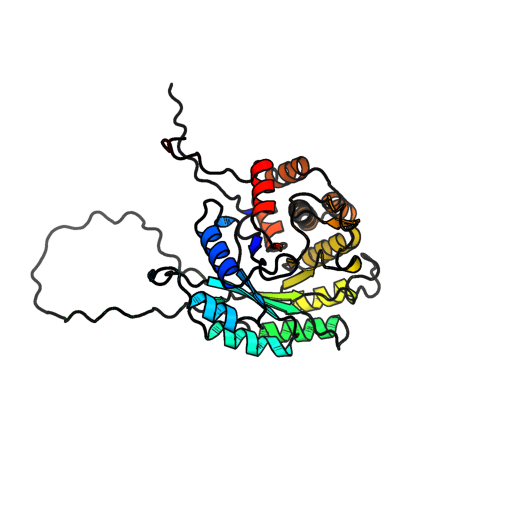-15.401 1.00 98.88 284 VAL A CA 1
ATOM 2063 C C . VAL A 1 284 ? -0.005 -3.151 -15.407 1.00 98.88 284 VAL A C 1
ATOM 2065 O O . VAL A 1 284 ? -0.125 -4.233 -15.971 1.00 98.88 284 VAL A O 1
ATOM 2068 N N . ALA A 1 285 ? 1.113 -2.832 -14.757 1.00 98.88 285 ALA A N 1
ATOM 2069 C CA . ALA A 1 285 ? 2.247 -3.747 -14.646 1.00 98.88 285 ALA A CA 1
ATOM 2070 C C . ALA A 1 285 ? 1.881 -5.030 -13.882 1.00 98.88 285 ALA A C 1
ATOM 2072 O O . ALA A 1 285 ? 2.301 -6.120 -14.270 1.00 98.88 285 ALA A O 1
ATOM 2073 N N . THR A 1 286 ? 1.063 -4.904 -12.835 1.00 98.88 286 THR A N 1
ATOM 2074 C CA . THR A 1 286 ? 0.567 -6.035 -12.042 1.00 98.88 286 THR A CA 1
ATOM 2075 C C . THR A 1 286 ? -0.384 -6.901 -12.857 1.00 98.88 286 THR A C 1
ATOM 2077 O O . THR A 1 286 ? -0.224 -8.117 -12.858 1.00 98.88 286 THR A O 1
ATOM 2080 N N . GLU A 1 287 ? -1.316 -6.304 -13.608 1.00 98.69 287 GLU A N 1
ATOM 2081 C CA . GLU A 1 287 ? -2.184 -7.053 -14.529 1.00 98.69 287 GLU A CA 1
ATOM 2082 C C . GLU A 1 287 ? -1.353 -7.859 -15.535 1.00 98.69 287 GLU A C 1
ATOM 2084 O O . GLU A 1 287 ? -1.528 -9.076 -15.642 1.00 98.69 287 GLU A O 1
ATOM 2089 N N . ARG A 1 288 ? -0.368 -7.222 -16.184 1.00 98.50 288 ARG A N 1
ATOM 2090 C CA . ARG A 1 288 ? 0.515 -7.897 -17.146 1.00 98.50 288 ARG A CA 1
ATOM 2091 C C . ARG A 1 288 ? 1.266 -9.063 -16.516 1.00 98.50 288 ARG A C 1
ATOM 2093 O O . ARG A 1 288 ? 1.366 -10.118 -17.134 1.00 98.50 288 ARG A O 1
ATOM 2100 N N . ALA A 1 289 ? 1.754 -8.895 -15.290 1.00 98.38 289 ALA A N 1
ATOM 2101 C CA . ALA A 1 289 ? 2.388 -9.976 -14.548 1.00 98.38 289 ALA A CA 1
ATOM 2102 C C . ALA A 1 289 ? 1.396 -11.120 -14.257 1.00 98.38 289 ALA A C 1
ATOM 2104 O O . ALA A 1 289 ? 1.735 -12.283 -14.464 1.00 98.38 289 ALA A O 1
ATOM 2105 N N . THR A 1 290 ? 0.157 -10.822 -13.840 1.00 98.38 290 THR A N 1
ATOM 2106 C CA . THR A 1 290 ? -0.852 -11.854 -13.509 1.00 98.38 290 THR A CA 1
ATOM 2107 C C . THR A 1 290 ? -1.297 -12.701 -14.698 1.00 98.38 290 THR A C 1
ATOM 2109 O O . THR A 1 290 ? -1.656 -13.859 -14.509 1.00 98.38 290 THR A O 1
ATOM 2112 N N . ARG A 1 291 ? -1.209 -12.179 -15.927 1.00 96.00 291 ARG A N 1
ATOM 2113 C CA . ARG A 1 291 ? -1.445 -12.950 -17.162 1.00 96.00 291 ARG A CA 1
ATOM 2114 C C . ARG A 1 291 ? -0.197 -13.670 -17.699 1.00 96.00 291 ARG A C 1
ATOM 2116 O O . ARG A 1 291 ? -0.200 -14.106 -18.847 1.00 96.00 291 ARG A O 1
ATOM 2123 N N . GLY A 1 292 ? 0.878 -13.749 -16.913 1.00 95.31 292 GLY A N 1
ATOM 2124 C CA . GLY A 1 292 ? 2.128 -14.417 -17.290 1.00 95.31 292 GLY A CA 1
ATOM 2125 C C . GLY A 1 292 ? 3.070 -13.586 -18.170 1.00 95.31 292 GLY A C 1
ATOM 2126 O O . GLY A 1 292 ? 3.941 -14.152 -18.825 1.00 95.31 292 GLY A O 1
ATOM 2127 N N . GLY A 1 293 ? 2.903 -12.260 -18.217 1.00 96.06 293 GLY A N 1
ATOM 2128 C CA . GLY A 1 293 ? 3.795 -11.366 -18.955 1.00 96.06 293 GLY A CA 1
ATOM 2129 C C . GLY A 1 293 ? 5.218 -11.373 -18.394 1.00 96.06 293 GLY A C 1
ATOM 2130 O O . GLY A 1 293 ? 5.428 -11.392 -17.180 1.00 96.06 293 GLY A O 1
ATOM 2131 N N . GLY A 1 294 ? 6.207 -11.344 -19.287 1.00 93.12 294 GLY A N 1
ATOM 2132 C CA . GLY A 1 294 ? 7.618 -11.411 -18.904 1.00 93.12 294 GLY A CA 1
ATOM 2133 C C . GLY A 1 294 ? 8.167 -10.100 -18.310 1.00 93.12 294 GLY A C 1
ATOM 2134 O O . GLY A 1 294 ? 7.516 -9.052 -18.384 1.00 93.12 294 GLY A O 1
ATOM 2135 N N . PRO A 1 295 ? 9.421 -10.102 -17.811 1.00 93.88 295 PRO A N 1
ATOM 2136 C CA . PRO A 1 295 ? 10.075 -8.930 -17.209 1.00 93.88 295 PRO A CA 1
ATOM 2137 C C . PRO A 1 295 ? 9.984 -7.664 -18.069 1.00 93.88 295 PRO A C 1
ATOM 2139 O O . PRO A 1 295 ? 9.733 -6.567 -17.571 1.00 93.88 295 PRO A O 1
ATOM 2142 N N . ARG A 1 296 ? 10.151 -7.825 -19.387 1.00 95.94 296 ARG A N 1
ATOM 2143 C CA . ARG A 1 296 ? 10.089 -6.733 -20.361 1.00 95.94 296 ARG A CA 1
ATOM 2144 C C . ARG A 1 296 ? 8.722 -6.047 -20.377 1.00 95.94 296 ARG A C 1
ATOM 2146 O O . ARG A 1 296 ? 8.671 -4.824 -20.316 1.00 95.94 296 ARG A O 1
ATOM 2153 N N . GLU A 1 297 ? 7.633 -6.810 -20.418 1.00 97.88 297 GLU A N 1
ATOM 2154 C CA . GLU A 1 297 ? 6.268 -6.267 -20.493 1.00 97.88 297 GLU A CA 1
ATOM 2155 C C . GLU A 1 297 ? 5.881 -5.507 -19.218 1.00 97.88 297 GLU A C 1
ATOM 2157 O O . GLU A 1 297 ? 5.195 -4.480 -19.284 1.00 97.88 297 GLU A O 1
ATOM 2162 N N . ILE A 1 298 ? 6.342 -5.999 -18.063 1.00 98.50 298 ILE A N 1
ATOM 2163 C CA . ILE A 1 298 ? 6.144 -5.366 -16.753 1.00 98.50 298 ILE A CA 1
ATOM 2164 C C . ILE A 1 298 ? 6.923 -4.046 -16.698 1.00 98.50 298 ILE A C 1
ATOM 2166 O O . ILE A 1 298 ? 6.361 -3.004 -16.361 1.00 98.50 298 ILE A O 1
ATOM 2170 N N . VAL A 1 299 ? 8.202 -4.054 -17.092 1.00 98.19 299 VAL A N 1
ATOM 2171 C CA . VAL A 1 299 ? 9.034 -2.840 -17.151 1.00 98.19 299 VAL A CA 1
ATOM 2172 C C . VAL A 1 299 ? 8.461 -1.813 -18.130 1.00 98.19 299 VAL A C 1
ATOM 2174 O O . VAL A 1 299 ? 8.452 -0.625 -17.817 1.00 98.19 299 VAL A O 1
ATOM 2177 N N . GLU A 1 300 ? 7.961 -2.238 -19.291 1.00 98.31 300 GLU A N 1
ATOM 2178 C CA . GLU A 1 300 ? 7.316 -1.349 -20.264 1.00 98.31 300 GLU A CA 1
ATOM 2179 C C . GLU A 1 300 ? 6.071 -0.670 -19.670 1.00 98.31 300 GLU A C 1
ATOM 2181 O O . GLU A 1 300 ? 5.923 0.543 -19.806 1.00 98.31 300 GLU A O 1
ATOM 2186 N N . ALA A 1 301 ? 5.229 -1.396 -18.922 1.00 98.50 301 ALA A N 1
ATOM 2187 C CA . ALA A 1 301 ? 4.095 -0.793 -18.210 1.00 98.50 301 ALA A CA 1
ATOM 2188 C C . ALA A 1 301 ? 4.541 0.229 -17.157 1.00 98.50 301 ALA A C 1
ATOM 2190 O O . ALA A 1 301 ? 3.934 1.290 -17.030 1.00 98.50 301 ALA A O 1
ATOM 2191 N N . LEU A 1 302 ? 5.623 -0.057 -16.428 1.00 98.62 302 LEU A N 1
ATOM 2192 C CA . LEU A 1 302 ? 6.191 0.860 -15.433 1.00 98.62 302 LEU A CA 1
ATOM 2193 C C . LEU A 1 302 ? 6.856 2.104 -16.044 1.00 98.62 302 LEU A C 1
ATOM 2195 O O . LEU A 1 302 ? 7.053 3.104 -15.349 1.00 98.62 302 LEU A O 1
ATOM 2199 N N . ARG A 1 303 ? 7.236 2.041 -17.325 1.00 98.12 303 ARG A N 1
ATOM 2200 C CA . ARG A 1 303 ? 7.869 3.143 -18.062 1.00 98.12 303 ARG A CA 1
ATOM 2201 C C . ARG A 1 303 ? 6.882 4.033 -18.802 1.00 98.12 303 ARG A C 1
ATOM 2203 O O . ARG A 1 303 ? 7.270 5.152 -19.114 1.00 98.12 303 ARG A O 1
ATOM 2210 N N . GLU A 1 304 ? 5.666 3.562 -19.064 1.00 98.19 304 GLU A N 1
ATOM 2211 C CA . GLU A 1 304 ? 4.635 4.296 -19.806 1.00 98.19 304 GLU A CA 1
ATOM 2212 C C . GLU A 1 304 ? 4.360 5.688 -19.188 1.00 98.19 304 GLU A C 1
ATOM 2214 O O . GLU A 1 304 ? 3.834 5.761 -18.072 1.00 98.19 304 GLU A O 1
ATOM 2219 N N . PRO A 1 305 ? 4.711 6.799 -19.868 1.00 97.19 305 PRO A N 1
ATOM 2220 C CA . PRO A 1 305 ? 4.488 8.143 -19.335 1.00 97.19 305 PRO A CA 1
ATOM 2221 C C . PRO A 1 305 ? 3.076 8.684 -19.614 1.00 97.19 305 PRO A C 1
ATOM 2223 O O . PRO A 1 305 ? 2.660 9.669 -19.005 1.00 97.19 305 PRO A O 1
ATOM 2226 N N . SER A 1 306 ? 2.330 8.089 -20.549 1.00 98.31 306 SER A N 1
ATOM 2227 C CA . SER A 1 306 ? 1.023 8.583 -20.976 1.00 98.31 306 SER A CA 1
ATOM 2228 C C . SER A 1 306 ? -0.079 8.135 -20.021 1.00 98.31 306 SER A C 1
ATOM 2230 O O . SER A 1 306 ? -0.576 7.007 -20.078 1.00 98.31 306 SER A O 1
ATOM 2232 N N . ALA A 1 307 ? -0.530 9.058 -19.171 1.00 98.25 307 ALA A N 1
ATOM 2233 C CA . ALA A 1 307 ? -1.683 8.827 -18.307 1.00 98.25 307 ALA A CA 1
ATOM 2234 C C . ALA A 1 307 ? -2.960 8.431 -19.090 1.00 98.25 307 ALA A C 1
ATOM 2236 O O . ALA A 1 307 ? -3.629 7.485 -18.667 1.00 98.25 307 ALA A O 1
ATOM 2237 N N . PRO A 1 308 ? -3.286 9.041 -20.255 1.00 98.56 308 PRO A N 1
ATOM 2238 C CA . PRO A 1 308 ? -4.398 8.578 -21.088 1.00 98.56 308 PRO A CA 1
ATOM 2239 C C . PRO A 1 308 ? -4.242 7.139 -21.597 1.00 98.56 308 PRO A C 1
ATOM 2241 O O . PRO A 1 308 ? -5.230 6.403 -21.622 1.00 98.56 308 PRO A O 1
ATOM 2244 N N . ALA A 1 309 ? -3.027 6.713 -21.967 1.00 98.50 309 ALA A N 1
ATOM 2245 C CA . ALA A 1 309 ? -2.779 5.341 -22.420 1.00 98.50 309 ALA A CA 1
ATOM 2246 C C . ALA A 1 309 ? -2.968 4.329 -21.281 1.00 98.50 309 ALA A C 1
ATOM 2248 O O . ALA A 1 309 ? -3.622 3.303 -21.468 1.00 98.50 309 ALA A O 1
ATOM 2249 N N . LEU A 1 310 ? -2.478 4.648 -20.078 1.00 98.75 310 LEU A N 1
ATOM 2250 C CA . LEU A 1 310 ? -2.705 3.833 -18.880 1.00 98.75 310 LEU A CA 1
ATOM 2251 C C . LEU A 1 310 ? -4.194 3.744 -18.531 1.00 98.75 310 LEU A C 1
ATOM 2253 O O . LEU A 1 310 ? -4.697 2.658 -18.264 1.00 98.75 310 LEU A O 1
ATOM 2257 N N . ALA A 1 311 ? -4.923 4.861 -18.584 1.00 98.56 311 ALA A N 1
ATOM 2258 C CA . ALA A 1 311 ? -6.362 4.869 -18.333 1.00 98.56 311 ALA A CA 1
ATOM 2259 C C . ALA A 1 311 ? -7.142 4.039 -19.366 1.00 98.56 311 ALA A C 1
ATOM 2261 O O . ALA A 1 311 ? -8.086 3.336 -19.009 1.00 98.56 311 ALA A O 1
ATOM 2262 N N . ALA A 1 312 ? -6.743 4.088 -20.642 1.00 98.44 312 ALA A N 1
ATOM 2263 C CA . ALA A 1 312 ? -7.313 3.233 -21.678 1.00 98.44 312 ALA A CA 1
ATOM 2264 C C . ALA A 1 312 ? -7.035 1.745 -21.409 1.00 98.44 312 ALA A C 1
ATOM 2266 O O . ALA A 1 312 ? -7.955 0.939 -21.520 1.00 98.44 312 ALA A O 1
ATOM 2267 N N . ALA A 1 313 ? -5.816 1.391 -20.988 1.00 98.44 313 ALA A N 1
ATOM 2268 C CA . ALA A 1 313 ? -5.471 0.020 -20.614 1.00 98.44 313 ALA A CA 1
ATOM 2269 C C . ALA A 1 313 ? -6.316 -0.484 -19.433 1.00 98.44 313 ALA A C 1
ATOM 2271 O O . ALA A 1 313 ? -6.868 -1.576 -19.504 1.00 98.44 313 ALA A O 1
ATOM 2272 N N . VAL A 1 314 ? -6.489 0.332 -18.388 1.00 98.38 314 VAL A N 1
ATOM 2273 C CA . VAL A 1 314 ? -7.312 -0.015 -17.215 1.00 98.38 314 VAL A CA 1
ATOM 2274 C C . VAL A 1 314 ? -8.782 -0.214 -17.593 1.00 98.38 314 VAL A C 1
ATOM 2276 O O . VAL A 1 314 ? -9.409 -1.152 -17.113 1.00 98.38 314 VAL A O 1
ATOM 2279 N N . ARG A 1 315 ? -9.340 0.619 -18.484 1.00 97.38 315 ARG A N 1
ATOM 2280 C CA . ARG A 1 315 ? -10.712 0.436 -19.000 1.00 97.38 315 ARG A CA 1
ATOM 2281 C C . ARG A 1 315 ? -10.885 -0.837 -19.826 1.00 97.38 315 ARG A C 1
ATOM 2283 O O . ARG A 1 315 ? -11.998 -1.338 -19.918 1.00 97.38 315 ARG A O 1
ATOM 2290 N N . ALA A 1 316 ? -9.811 -1.328 -20.437 1.00 97.75 316 ALA A N 1
ATOM 2291 C CA . ALA A 1 316 ? -9.828 -2.547 -21.233 1.00 97.75 316 ALA A CA 1
ATOM 2292 C C . ALA A 1 316 ? -9.716 -3.826 -20.387 1.00 97.75 316 ALA A C 1
ATOM 2294 O O . ALA A 1 316 ? -9.817 -4.917 -20.945 1.00 97.75 316 ALA A O 1
ATOM 2295 N N . PHE A 1 317 ? -9.506 -3.722 -19.068 1.00 98.00 317 PHE A N 1
ATOM 2296 C CA . PHE A 1 317 ? -9.501 -4.894 -18.198 1.00 98.00 317 PHE A CA 1
ATOM 2297 C C . PHE A 1 317 ? -10.870 -5.571 -18.205 1.00 98.00 317 PHE A C 1
ATOM 2299 O O . PHE A 1 317 ? -11.902 -4.939 -17.979 1.00 98.00 317 PHE A O 1
ATOM 2306 N N . THR A 1 318 ? -10.861 -6.887 -18.381 1.00 97.81 318 THR A N 1
ATOM 2307 C CA . THR A 1 318 ? -11.995 -7.729 -17.994 1.00 97.81 318 THR A CA 1
ATOM 2308 C C . THR A 1 318 ? -12.176 -7.704 -16.468 1.00 97.81 318 THR A C 1
ATOM 2310 O O . THR A 1 318 ? -11.214 -7.423 -15.737 1.00 97.81 318 THR A O 1
ATOM 2313 N N . PRO A 1 319 ? -13.381 -8.004 -15.947 1.00 96.69 319 PRO A N 1
ATOM 2314 C CA . PRO A 1 319 ? -13.601 -8.141 -14.507 1.00 96.69 319 PRO A CA 1
ATOM 2315 C C . PRO A 1 319 ? -12.613 -9.106 -13.836 1.00 96.69 319 PRO A C 1
ATOM 2317 O O . PRO A 1 319 ? -12.113 -8.818 -12.750 1.00 96.69 319 PRO A O 1
ATOM 2320 N N . GLU A 1 320 ? -12.265 -10.204 -14.508 1.00 97.75 320 GLU A N 1
ATOM 2321 C CA . GLU A 1 320 ? -11.332 -11.221 -14.026 1.00 97.75 320 GLU A CA 1
ATOM 2322 C C . GLU A 1 320 ? -9.900 -10.680 -13.947 1.00 97.75 320 GLU A C 1
ATOM 2324 O O . GLU A 1 320 ? -9.220 -10.889 -12.942 1.00 97.75 320 GLU A O 1
ATOM 2329 N N . GLN A 1 321 ? -9.446 -9.932 -14.960 1.00 98.06 321 GLN A N 1
ATOM 2330 C CA . GLN A 1 321 ? -8.130 -9.278 -14.941 1.00 98.06 321 GLN A CA 1
ATOM 2331 C C . GLN A 1 321 ? -8.040 -8.222 -13.840 1.00 98.06 321 GLN A C 1
ATOM 2333 O O . GLN A 1 321 ? -7.050 -8.166 -13.109 1.00 98.06 321 GLN A O 1
ATOM 2338 N N . ALA A 1 322 ? -9.085 -7.405 -13.687 1.00 97.75 322 ALA A N 1
ATOM 2339 C CA . ALA A 1 322 ? -9.161 -6.414 -12.623 1.00 97.75 322 ALA A CA 1
ATOM 2340 C C . ALA A 1 322 ? -9.101 -7.073 -11.236 1.00 97.75 322 ALA A C 1
ATOM 2342 O O . ALA A 1 322 ? -8.333 -6.629 -10.379 1.00 97.75 322 ALA A O 1
ATOM 2343 N N . ALA A 1 323 ? -9.865 -8.149 -11.026 1.00 97.69 323 ALA A N 1
ATOM 2344 C CA . ALA A 1 323 ? -9.862 -8.908 -9.781 1.00 97.69 323 ALA A CA 1
ATOM 2345 C C . ALA A 1 323 ? -8.502 -9.573 -9.517 1.00 97.69 323 ALA A C 1
ATOM 2347 O O . ALA A 1 323 ? -7.974 -9.455 -8.413 1.00 97.69 323 ALA A O 1
ATOM 2348 N N . ALA A 1 324 ? -7.889 -10.206 -10.522 1.00 98.00 324 ALA A N 1
ATOM 2349 C CA . ALA A 1 324 ? -6.580 -10.845 -10.394 1.00 98.00 324 ALA A CA 1
ATOM 2350 C C . ALA A 1 324 ? -5.479 -9.835 -10.041 1.00 98.00 324 ALA A C 1
ATOM 2352 O O . ALA A 1 324 ? -4.697 -10.075 -9.119 1.00 98.00 324 ALA A O 1
ATOM 2353 N N . ALA A 1 325 ? -5.452 -8.681 -10.716 1.00 98.25 325 ALA A N 1
ATOM 2354 C CA . ALA A 1 325 ? -4.498 -7.616 -10.428 1.00 98.25 325 ALA A CA 1
ATOM 2355 C C . ALA A 1 325 ? -4.683 -7.062 -9.006 1.00 98.25 325 ALA A C 1
ATOM 2357 O O . ALA A 1 325 ? -3.702 -6.886 -8.281 1.00 98.25 325 ALA A O 1
ATOM 2358 N N . ARG A 1 326 ? -5.932 -6.834 -8.573 1.00 98.00 326 ARG A N 1
ATOM 2359 C CA . ARG A 1 326 ? -6.250 -6.285 -7.242 1.00 98.00 326 ARG A CA 1
ATOM 2360 C C . ARG A 1 326 ? -6.142 -7.290 -6.099 1.00 98.00 326 ARG A C 1
ATOM 2362 O O . ARG A 1 326 ? -5.868 -6.887 -4.974 1.00 98.00 326 ARG A O 1
ATOM 2369 N N . ALA A 1 327 ? -6.229 -8.589 -6.380 1.00 97.12 327 ALA A N 1
ATOM 2370 C CA . ALA A 1 327 ? -5.864 -9.635 -5.425 1.00 97.12 327 ALA A CA 1
ATOM 2371 C C . ALA A 1 327 ? -4.358 -9.624 -5.093 1.00 97.12 327 ALA A C 1
ATOM 2373 O O . ALA A 1 327 ? -3.947 -10.167 -4.067 1.00 97.12 327 ALA A O 1
ATOM 2374 N N . ARG A 1 328 ? -3.527 -9.018 -5.957 1.00 98.12 328 ARG A N 1
ATOM 2375 C CA . ARG A 1 328 ? -2.092 -8.817 -5.717 1.00 98.12 328 ARG A CA 1
ATOM 2376 C C . ARG A 1 328 ? -1.811 -7.410 -5.212 1.00 98.12 328 ARG A C 1
ATOM 2378 O O . ARG A 1 328 ? -1.434 -7.261 -4.059 1.00 98.12 328 ARG A O 1
ATOM 2385 N N . PHE A 1 329 ? -2.023 -6.381 -6.026 1.00 98.56 329 PHE A N 1
ATOM 2386 C CA . PHE A 1 329 ? -1.854 -4.996 -5.597 1.00 98.56 329 PHE A CA 1
ATOM 2387 C C . PHE A 1 329 ? -3.070 -4.594 -4.764 1.00 98.56 329 PHE A C 1
ATOM 2389 O O . PHE A 1 329 ? -4.105 -4.302 -5.353 1.00 98.56 329 PHE A O 1
ATOM 2396 N N . VAL A 1 330 ? -2.971 -4.590 -3.429 1.00 97.06 330 VAL A N 1
ATOM 2397 C CA . VAL A 1 330 ? -4.147 -4.416 -2.546 1.00 97.06 330 VAL A CA 1
ATOM 2398 C C . VAL A 1 330 ? -4.502 -2.959 -2.289 1.00 97.06 330 VAL A C 1
ATOM 2400 O O . VAL A 1 330 ? -5.671 -2.607 -2.245 1.00 97.06 330 VAL A O 1
ATOM 2403 N N . SER A 1 331 ? -3.516 -2.079 -2.170 1.00 97.31 331 SER A N 1
ATOM 2404 C CA . SER A 1 331 ? -3.703 -0.640 -1.966 1.00 97.31 331 SER A CA 1
ATOM 2405 C C . SER A 1 331 ? -2.352 0.063 -2.061 1.00 97.31 331 SER A C 1
ATOM 2407 O O . SER A 1 331 ? -1.306 -0.578 -2.224 1.00 97.31 331 SER A O 1
ATOM 2409 N N . TYR A 1 332 ? -2.357 1.385 -1.937 1.00 97.81 332 TYR A N 1
ATOM 2410 C CA . TYR A 1 332 ? -1.158 2.150 -1.647 1.00 97.81 332 TYR A CA 1
ATOM 2411 C C . TYR A 1 332 ? -1.440 3.291 -0.671 1.00 97.81 332 TYR A C 1
ATOM 2413 O O . TYR A 1 332 ? -2.551 3.808 -0.598 1.00 97.81 332 TYR A O 1
ATOM 2421 N N . GLY A 1 333 ? -0.418 3.686 0.088 1.00 95.88 333 GLY A N 1
ATOM 2422 C CA . GLY A 1 333 ? -0.504 4.849 0.972 1.00 95.88 333 GLY A CA 1
ATOM 2423 C C . GLY A 1 333 ? -0.253 6.151 0.214 1.00 95.88 333 GLY A C 1
ATOM 2424 O O . GLY A 1 333 ? 0.817 6.312 -0.383 1.00 95.88 333 GLY A O 1
ATOM 2425 N N . THR A 1 334 ? -1.188 7.099 0.290 1.00 94.19 334 THR A N 1
ATOM 2426 C CA . THR A 1 334 ? -1.018 8.463 -0.231 1.00 94.19 334 THR A CA 1
ATOM 2427 C C . THR A 1 334 ? -1.152 9.503 0.871 1.00 94.19 334 THR A C 1
ATOM 2429 O O . THR A 1 334 ? -1.934 9.359 1.799 1.00 94.19 334 THR A O 1
ATOM 2432 N N . ARG A 1 335 ? -0.376 10.579 0.762 1.00 91.69 335 ARG A N 1
ATOM 2433 C CA . ARG A 1 335 ? -0.331 11.673 1.748 1.00 91.69 335 ARG A CA 1
ATOM 2434 C C . ARG A 1 335 ? -1.352 12.775 1.455 1.00 91.69 335 ARG A C 1
ATOM 2436 O O . ARG A 1 335 ? -1.533 13.676 2.262 1.00 91.69 335 ARG A O 1
ATOM 2443 N N . GLY A 1 336 ? -1.981 12.689 0.287 1.00 90.62 336 GLY A N 1
ATOM 2444 C CA . GLY A 1 336 ? -3.044 13.556 -0.195 1.00 90.62 336 GLY A CA 1
ATOM 2445 C C . GLY A 1 336 ? -3.948 12.747 -1.120 1.00 90.62 336 GLY A C 1
ATOM 2446 O O . GLY A 1 336 ? -3.473 11.999 -1.979 1.00 90.62 336 GLY A O 1
ATOM 2447 N N . ILE A 1 337 ? -5.258 12.830 -0.896 1.00 93.25 337 ILE A N 1
ATOM 2448 C CA . ILE A 1 337 ? -6.267 12.160 -1.732 1.00 93.25 337 ILE A CA 1
ATOM 2449 C C . ILE A 1 337 ? -6.582 12.997 -2.977 1.00 93.25 337 ILE A C 1
ATOM 2451 O O . ILE A 1 337 ? -6.973 12.453 -4.011 1.00 93.25 337 ILE A O 1
ATOM 2455 N N . THR A 1 338 ? -6.374 14.312 -2.896 1.00 93.25 338 THR A N 1
ATOM 2456 C CA . THR A 1 338 ? -6.721 15.273 -3.942 1.00 93.25 338 THR A CA 1
ATOM 2457 C C . THR A 1 338 ? -6.008 14.988 -5.257 1.00 93.25 338 THR A C 1
ATOM 2459 O O . THR A 1 338 ? -6.657 15.007 -6.301 1.00 93.25 338 THR A O 1
ATOM 2462 N N . GLU A 1 339 ? -4.703 14.706 -5.246 1.00 93.56 339 GLU A N 1
ATOM 2463 C CA . GLU A 1 339 ? -3.936 14.496 -6.476 1.00 93.56 339 GLU A CA 1
ATOM 2464 C C . GLU A 1 339 ? -4.355 13.212 -7.213 1.00 93.56 339 GLU A C 1
ATOM 2466 O O . GLU A 1 339 ? -4.716 13.322 -8.389 1.00 93.56 339 GLU A O 1
ATOM 2471 N N . PRO A 1 340 ? -4.430 12.025 -6.566 1.00 95.56 340 PRO A N 1
ATOM 2472 C CA . PRO A 1 340 ? -4.962 10.830 -7.218 1.00 95.56 340 PRO A CA 1
ATOM 2473 C C . PRO A 1 340 ? -6.401 10.996 -7.710 1.00 95.56 340 PRO A C 1
ATOM 2475 O O . PRO A 1 340 ? -6.718 10.574 -8.821 1.00 95.56 340 PRO A O 1
ATOM 2478 N N . LEU A 1 341 ? -7.269 11.634 -6.915 1.00 96.19 341 LEU A N 1
ATOM 2479 C CA . LEU A 1 341 ? -8.659 11.884 -7.297 1.00 96.19 341 LEU A CA 1
ATOM 2480 C C . LEU A 1 341 ? -8.744 12.775 -8.542 1.00 96.19 341 LEU A C 1
ATOM 2482 O O . LEU A 1 341 ? -9.482 12.460 -9.474 1.00 96.19 341 LEU A O 1
ATOM 2486 N N . THR A 1 342 ? -7.972 13.863 -8.570 1.00 96.62 342 THR A N 1
ATOM 2487 C CA . THR A 1 342 ? -7.936 14.808 -9.694 1.00 96.62 342 THR A CA 1
ATOM 2488 C C . THR A 1 342 ? -7.481 14.113 -10.971 1.00 96.62 342 THR A C 1
ATOM 2490 O O . THR A 1 342 ? -8.114 14.282 -12.014 1.00 96.62 342 THR A O 1
ATOM 2493 N N . ASP A 1 343 ? -6.432 13.289 -10.898 1.00 97.62 343 ASP A N 1
ATOM 2494 C CA . ASP A 1 343 ? -5.964 12.514 -12.047 1.00 97.62 343 ASP A CA 1
ATOM 2495 C C . ASP A 1 343 ? -7.037 11.535 -12.535 1.00 97.62 343 ASP A C 1
ATOM 2497 O O . ASP A 1 343 ? -7.329 11.482 -13.728 1.00 97.62 343 ASP A O 1
ATOM 2501 N N . LEU A 1 344 ? -7.673 10.792 -11.627 1.00 97.56 344 LEU A N 1
ATOM 2502 C CA . LEU A 1 344 ? -8.715 9.825 -11.973 1.00 97.56 344 LEU A CA 1
ATOM 2503 C C . LEU A 1 344 ? -9.946 10.476 -12.625 1.00 97.56 344 LEU A C 1
ATOM 2505 O O . LEU A 1 344 ? -10.490 9.919 -13.581 1.00 97.56 344 LEU A O 1
ATOM 2509 N N . VAL A 1 345 ? -10.364 11.650 -12.146 1.00 96.62 345 VAL A N 1
ATOM 2510 C CA . VAL A 1 345 ? -11.456 12.433 -12.750 1.00 96.62 345 VAL A CA 1
ATOM 2511 C C . VAL A 1 345 ? -11.043 12.967 -14.121 1.00 96.62 345 VAL A C 1
ATOM 2513 O O . VAL A 1 345 ? -11.770 12.788 -15.094 1.00 96.62 345 VAL A O 1
ATOM 2516 N N . THR A 1 346 ? -9.847 13.552 -14.229 1.00 97.19 346 THR A N 1
ATOM 2517 C CA . THR A 1 346 ? -9.316 14.100 -15.492 1.00 97.19 346 THR A CA 1
ATOM 2518 C C . THR A 1 346 ? -9.193 13.023 -16.572 1.00 97.19 346 THR A C 1
ATOM 2520 O O . THR A 1 346 ? -9.459 13.271 -17.744 1.00 97.19 346 THR A O 1
ATOM 2523 N N . LEU A 1 347 ? -8.824 11.801 -16.182 1.00 97.38 347 LEU A N 1
ATOM 2524 C CA . LEU A 1 347 ? -8.692 10.654 -17.080 1.00 97.38 347 LEU A CA 1
ATOM 2525 C C . LEU A 1 347 ? -10.028 9.970 -17.410 1.00 97.38 347 LEU A C 1
ATOM 2527 O O . LEU A 1 347 ? -10.036 9.002 -18.181 1.00 97.38 347 LEU A O 1
ATOM 2531 N N . GLY A 1 348 ? -11.140 10.430 -16.827 1.00 95.56 348 GLY A N 1
ATOM 2532 C CA . GLY A 1 348 ? -12.464 9.832 -16.997 1.00 95.56 348 GLY A CA 1
ATOM 2533 C C . GLY A 1 348 ? -12.554 8.405 -16.450 1.00 95.56 348 GLY A C 1
ATOM 2534 O O . GLY A 1 348 ? -13.260 7.574 -17.014 1.00 95.56 348 GLY A O 1
ATOM 2535 N N . LEU A 1 349 ? -11.771 8.083 -15.416 1.00 95.62 349 LEU A N 1
ATOM 2536 C CA . LEU A 1 349 ? -11.872 6.816 -14.683 1.00 95.62 349 LEU A CA 1
ATOM 2537 C C . LEU A 1 349 ? -12.850 6.918 -13.509 1.00 95.62 349 LEU A C 1
ATOM 2539 O O . LEU A 1 349 ? -13.424 5.910 -13.111 1.00 95.62 349 LEU A O 1
ATOM 2543 N N . LEU A 1 350 ? -13.043 8.129 -12.984 1.00 94.88 350 LEU A N 1
ATOM 2544 C CA . LEU A 1 350 ? -14.069 8.479 -12.010 1.00 94.88 350 LEU A CA 1
ATOM 2545 C C . LEU A 1 350 ? -14.960 9.571 -12.603 1.00 94.88 350 LEU A C 1
ATOM 2547 O O . LEU A 1 350 ? -14.466 10.515 -13.220 1.00 94.88 350 LEU A O 1
ATOM 2551 N N . THR A 1 351 ? -16.262 9.471 -12.367 1.00 89.19 351 THR A N 1
ATOM 2552 C CA . THR A 1 351 ? -17.236 10.478 -12.798 1.00 89.19 351 THR A CA 1
ATOM 2553 C C . THR A 1 351 ? -17.830 11.147 -11.563 1.00 89.19 351 THR A C 1
ATOM 2555 O O . THR A 1 351 ? -18.495 10.461 -10.784 1.00 89.19 351 THR A O 1
ATOM 2558 N N . PRO A 1 352 ? -17.591 12.455 -11.349 1.00 88.19 352 PRO A N 1
ATOM 2559 C CA . PRO A 1 352 ? -18.279 13.204 -10.307 1.00 88.19 352 PRO A CA 1
ATOM 2560 C C . PRO A 1 352 ? -19.797 13.159 -10.520 1.00 88.19 352 PRO A C 1
ATOM 2562 O O . PRO A 1 352 ? -20.242 13.102 -11.670 1.00 88.19 352 PRO A O 1
ATOM 2565 N N . PRO A 1 353 ? -20.603 13.209 -9.447 1.00 86.00 353 PRO A N 1
ATOM 2566 C CA . PRO A 1 353 ? -22.047 13.320 -9.591 1.00 86.00 353 PRO A CA 1
ATOM 2567 C C . PRO A 1 353 ? -22.396 14.613 -10.337 1.00 86.00 353 PRO A C 1
ATOM 2569 O O . PRO A 1 353 ? -21.666 15.607 -10.246 1.00 86.00 353 PRO A O 1
ATOM 2572 N N . ALA A 1 354 ? -23.515 14.606 -11.063 1.00 79.81 354 ALA A N 1
ATOM 2573 C CA . ALA A 1 354 ? -24.023 15.821 -11.683 1.00 79.81 354 ALA A CA 1
ATOM 2574 C C . ALA A 1 354 ? -24.215 16.909 -10.605 1.00 79.81 354 ALA A C 1
ATOM 2576 O O . ALA A 1 354 ? -24.632 16.593 -9.485 1.00 79.81 354 ALA A O 1
ATOM 2577 N N . PRO A 1 355 ? -23.896 18.185 -10.896 1.00 72.00 355 PRO A N 1
ATOM 2578 C CA . PRO A 1 355 ? -24.185 19.260 -9.960 1.00 72.00 355 PRO A CA 1
ATOM 2579 C C . PRO A 1 355 ? -25.687 19.260 -9.665 1.00 72.00 355 PRO A C 1
ATOM 2581 O O . PRO A 1 355 ? -26.500 19.227 -10.590 1.00 72.00 355 PRO A O 1
ATOM 2584 N N . ALA A 1 356 ? -26.048 19.277 -8.379 1.00 61.97 356 ALA A N 1
ATOM 2585 C CA . ALA A 1 356 ? -27.443 19.329 -7.968 1.00 61.97 356 ALA A CA 1
ATOM 2586 C C . ALA A 1 356 ? -28.116 20.532 -8.644 1.00 61.97 356 ALA A C 1
ATOM 2588 O O . ALA A 1 356 ? -27.624 21.661 -8.552 1.00 61.97 356 ALA A O 1
ATOM 2589 N N . ALA A 1 357 ? -29.215 20.289 -9.357 1.00 49.00 357 ALA A N 1
ATOM 2590 C CA . ALA A 1 357 ? -29.947 21.343 -10.041 1.00 49.00 357 ALA A CA 1
ATOM 2591 C C . ALA A 1 357 ? -30.423 22.387 -9.013 1.00 49.00 357 ALA A C 1
ATOM 2593 O O . ALA A 1 357 ? -31.322 22.107 -8.225 1.00 49.00 357 ALA A O 1
ATOM 2594 N N . GLY A 1 358 ? -29.818 23.583 -9.014 1.00 53.72 358 GLY A N 1
ATOM 2595 C CA . GLY A 1 358 ? -30.339 24.740 -8.274 1.00 53.72 358 GLY A CA 1
ATOM 2596 C C . GLY A 1 358 ? -29.440 25.424 -7.238 1.00 53.72 358 GLY A C 1
ATOM 2597 O O . GLY A 1 358 ? -29.973 26.200 -6.453 1.00 53.72 358 GLY A O 1
ATOM 2598 N N . ALA A 1 359 ? -28.119 25.219 -7.210 1.00 37.06 359 ALA A N 1
ATOM 2599 C CA . ALA A 1 359 ? -27.254 26.119 -6.433 1.00 37.06 359 ALA A CA 1
ATOM 2600 C C . ALA A 1 359 ? -27.109 27.477 -7.167 1.00 37.06 359 ALA A C 1
ATOM 2602 O O . ALA A 1 359 ? -26.606 27.479 -8.294 1.00 37.06 359 ALA A O 1
ATOM 2603 N N . PRO A 1 360 ? -27.567 28.616 -6.603 1.00 47.94 360 PRO A N 1
ATOM 2604 C CA . PRO A 1 360 ? -27.362 29.926 -7.218 1.00 47.94 360 PRO A CA 1
ATOM 2605 C C . PRO A 1 360 ? -25.872 30.296 -7.187 1.00 47.94 360 PRO A C 1
ATOM 2607 O O . PRO A 1 360 ? -25.190 30.027 -6.196 1.00 47.94 360 PRO A O 1
ATOM 2610 N N . GLY A 1 361 ? -25.391 30.844 -8.307 1.00 45.47 361 GLY A N 1
ATOM 2611 C CA . GLY A 1 361 ? -23.993 31.231 -8.526 1.00 45.47 361 GLY A CA 1
ATOM 2612 C 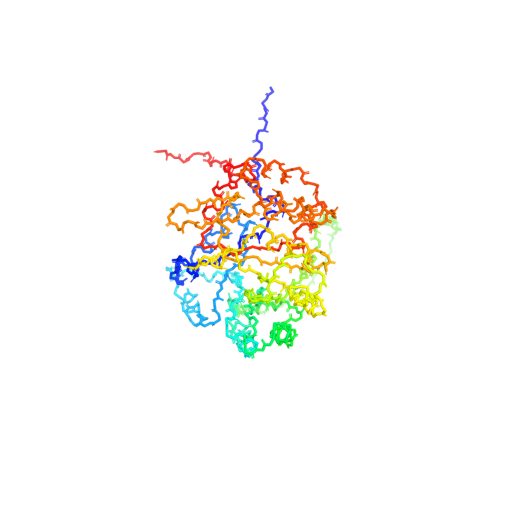C . GLY A 1 361 ? -23.605 32.593 -7.976 1.00 45.47 361 GLY A C 1
ATOM 2613 O O . GLY A 1 361 ? -24.477 33.290 -7.407 1.00 45.47 361 GLY A O 1
#